Protein 2QA9 (pdb70)

Foldseek 3Di:
DAFAAWKDFPVGIATWAFWWDDVPWIKTKFWLVVLPPGFWIARDPVPDHTFFGWDAHDFFQFIMTMGTGPRPPDDRDQAQPNAHAFAADEFDFFAKKWWHHHPPGIWIWTFHDFFDWDDPDPPGIYTGKTKTFTFDDPRRGGGFIAHHNYTFFTWDDWDDHVVVTTMTITGGCVVVCVVVVIGGD/DDDD

Nearest PDB structures (foldseek):
  1sgr-assembly1_E  TM=9.971E-01  e=1.227E-33  Streptomyces griseus
  1sgd-assembly1_E  TM=9.970E-01  e=3.979E-33  Streptomyces griseus
  2sfa-assembly1_A  TM=9.609E-01  e=8.113E-26  Streptomyces fradiae
  5sga-assembly1_E  TM=9.444E-01  e=6.272E-23  Streptomyces griseus
  5mrt-assembly1_A  TM=8.601E-01  e=5.357E-15  Lysobacter sp. XL1

Sequence (189 aa):
ISGGDAIYSSTGRCSLGFNVRSGSTYYFLTAGHCTDGATTWWANSARTTVLGTTSGSSFPNNDYGIVRYTNTTIPKDGTVGGQDITSAANATVGMAVTRRGSTTGTHSGSVTALNATVNYGGGDVVYGMIRTNVCAEPGDSGGPLYSGTRAIGLTSGGSGNCSSGGTTFFQPVTEALSAYGVSVYDAIY

B-factor: mean 11.49, std 7.82, range [2.0, 48.24]

Secondary structure (DSSP, 8-state):
--TT-EEE-SS-EEE--EEEEETTEEEEEE-HHHHTT-SEEESSTTS-SEEEEEEEEE-SBS-EEEEEE--SSS----EETTEE--EE----TT-EEEEEETTTEEEEEEEEEEEEEEE-STT-EEEEEEEES----TT-TT-EEEETTEEEEEEEEEEEETTTEEEEEEEEHHHHHHHHT-EE-/-EE-

Structure (mmCIF, N/CA/C/O backbone):
data_2QA9
#
_entry.id   2QA9
#
_cell.length_a   43.461
_cell.length_b   107.470
_cell.length_c   36.792
_cell.angle_alpha   90.00
_cell.angle_beta   90.00
_cell.angle_gamma   90.00
#
_symmetry.space_group_name_H-M   'P 21 21 2'
#
loop_
_entity.id
_entity.type
_entity.pdbx_description
1 polymer Streptogrisin-B
2 polymer '4-mer peptide DAIY'
3 non-polymer 'CHLORIDE ION'
4 non-polymer 'SULFATE ION'
5 non-polymer 1,2-ETHANEDIOL
6 non-polymer GLYCEROL
7 water water
#
loop_
_atom_site.group_PDB
_atom_site.id
_atom_site.type_symbol
_atom_site.label_atom_id
_atom_site.label_alt_id
_atom_site.label_comp_id
_atom_site.label_asym_id
_atom_site.label_entity_id
_atom_site.label_seq_id
_atom_site.pdbx_PDB_ins_code
_atom_site.Cartn_x
_atom_site.Cartn_y
_atom_site.Cartn_z
_atom_site.occupancy
_atom_site.B_iso_or_equiv
_atom_site.auth_seq_id
_atom_site.auth_comp_id
_atom_site.auth_asym_id
_atom_site.auth_atom_id
_atom_site.pdbx_PDB_model_num
ATOM 1 N N . ILE A 1 1 ? 10.703 -7.812 -7.695 1.00 9.08 16 ILE E N 1
ATOM 2 C CA . ILE A 1 1 ? 9.989 -8.056 -8.969 1.00 7.47 16 ILE E CA 1
ATOM 3 C C . ILE A 1 1 ? 8.669 -8.807 -8.714 1.00 7.94 16 ILE E C 1
ATOM 4 O O . ILE A 1 1 ? 8.623 -9.628 -7.755 1.00 9.07 16 ILE E O 1
ATOM 9 N N . SER A 1 2 ? 7.609 -8.475 -9.423 1.00 7.30 17 SER E N 1
ATOM 10 C CA . SER A 1 2 ? 6.250 -8.896 -9.176 1.00 7.06 17 SER E CA 1
ATOM 11 C C . SER A 1 2 ? 5.601 -9.260 -10.485 1.00 6.22 17 SER E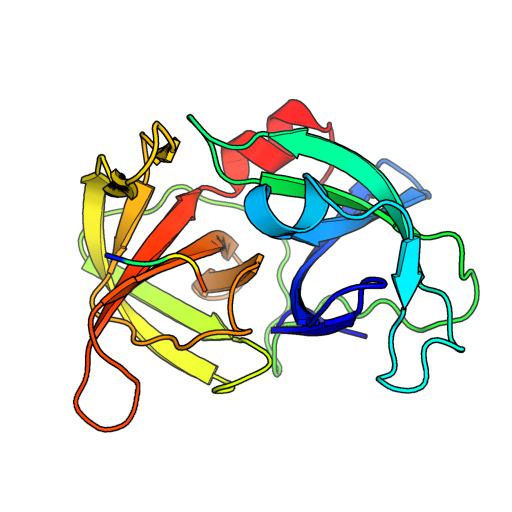 C 1
ATOM 12 O O . SER A 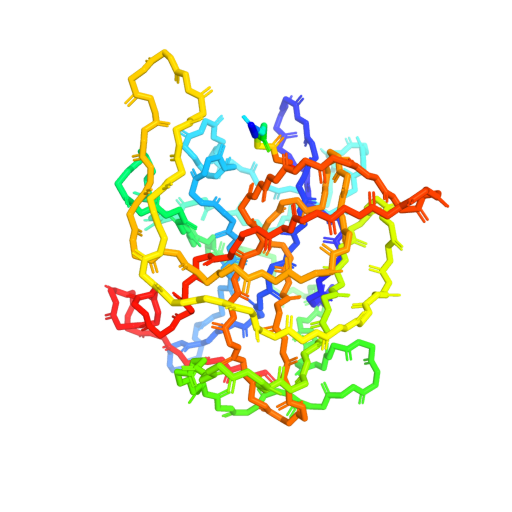1 2 ? 6.021 -8.898 -11.567 1.00 7.43 17 SER E O 1
ATOM 19 N N . GLY A 1 3 ? 4.471 -9.968 -10.355 1.00 7.45 18 GLY E N 1
ATOM 20 C CA . GLY A 1 3 ? 3.677 -10.312 -11.550 1.00 6.80 18 GLY E CA 1
ATOM 21 C C . GLY A 1 3 ? 3.364 -9.055 -12.322 1.00 6.68 18 GLY E C 1
ATOM 22 O O . GLY A 1 3 ? 2.929 -8.028 -11.802 1.00 7.39 18 GLY E O 1
ATOM 23 N N . GLY A 1 4 ? 3.524 -9.187 -13.627 1.00 5.97 19 GLY E N 1
ATOM 24 C CA . GLY A 1 4 ? 3.282 -8.086 -14.570 1.00 6.70 19 GLY E CA 1
ATOM 25 C C . GLY A 1 4 ? 4.503 -7.283 -14.951 1.00 6.02 19 GLY E C 1
ATOM 26 O O . GLY A 1 4 ? 4.489 -6.597 -15.942 1.00 7.61 19 GLY E O 1
ATOM 27 N N . ASP A 1 5 ? 5.588 -7.422 -14.213 1.00 5.88 29 ASP E N 1
ATOM 28 C CA . ASP A 1 5 ? 6.808 -6.649 -14.483 1.00 6.09 29 ASP E CA 1
ATOM 29 C C . ASP A 1 5 ? 7.536 -7.246 -15.674 1.00 7.48 29 ASP E C 1
ATOM 30 O O . ASP A 1 5 ? 7.446 -8.389 -16.017 1.00 6.38 29 ASP E O 1
ATOM 35 N N . ALA A 1 6 ? 8.361 -6.370 -16.262 1.00 5.91 30 ALA E N 1
ATOM 36 C CA . ALA A 1 6 ? 9.188 -6.737 -17.399 1.00 5.45 30 ALA E CA 1
ATOM 37 C C . ALA A 1 6 ? 10.159 -7.843 -17.041 1.00 6.40 30 ALA E C 1
ATOM 38 O O . ALA A 1 6 ? 10.792 -7.796 -15.996 1.00 6.40 30 ALA E O 1
ATOM 40 N N . ILE A 1 7 ? 10.375 -8.784 -17.962 1.00 5.39 31 ILE E N 1
ATOM 41 C CA . ILE A 1 7 ? 11.493 -9.721 -17.926 1.00 5.75 31 ILE E CA 1
ATOM 42 C C . ILE A 1 7 ? 12.105 -9.682 -19.263 1.00 6.72 31 ILE E C 1
ATOM 43 O O . ILE A 1 7 ? 11.452 -9.565 -20.329 1.00 6.98 31 ILE E O 1
ATOM 48 N N . TYR A 1 8 ? 13.468 -9.790 -19.246 1.00 6.22 32 TYR E N 1
ATOM 49 C CA . TYR A 1 8 ? 14.194 -9.647 -20.499 1.00 6.97 32 TYR E CA 1
ATOM 50 C C . TYR A 1 8 ? 15.003 -10.899 -20.771 1.00 8.00 32 TYR E C 1
ATOM 51 O O . TYR A 1 8 ? 15.744 -11.396 -19.917 1.00 7.92 32 TYR E O 1
ATOM 60 N N . SER A 1 9 ? 14.908 -11.374 -22.002 1.00 9.17 33 SER E N 1
ATOM 61 C CA . SER A 1 9 ? 15.763 -12.416 -22.519 1.00 11.26 33 SER E CA 1
ATOM 62 C C . SER A 1 9 ? 16.876 -11.732 -23.355 1.00 10.97 33 SER E C 1
ATOM 63 O O . SER A 1 9 ? 17.052 -10.511 -23.369 1.00 13.36 33 SER E O 1
ATOM 66 N N . SER A 1 10 ? 17.765 -12.565 -23.939 1.00 13.17 34 SER E 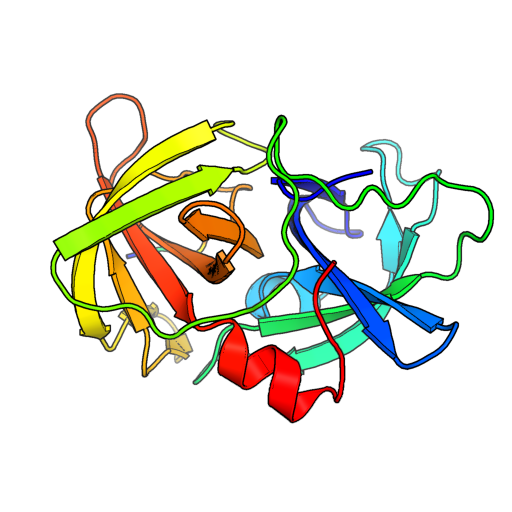N 1
ATOM 67 C CA . SER A 1 10 ? 18.756 -12.005 -24.872 1.00 15.19 34 SER E CA 1
ATOM 68 C C . SER A 1 10 ? 18.188 -11.364 -26.112 1.00 17.06 34 SER E C 1
ATOM 69 O O . SER A 1 10 ? 18.962 -10.728 -26.777 1.00 20.55 34 SER E O 1
ATOM 72 N N . THR A 1 11 ? 16.930 -11.672 -26.471 1.00 16.31 39 THR E N 1
ATOM 73 C CA . THR A 1 11 ? 16.359 -11.195 -27.686 1.00 16.65 39 THR E CA 1
ATOM 74 C C . THR A 1 11 ? 15.220 -10.189 -27.455 1.00 14.75 39 THR E C 1
ATOM 75 O O . THR A 1 11 ? 14.860 -9.485 -28.375 1.00 17.75 39 THR E O 1
ATOM 79 N N . GLY A 1 12 ? 14.618 -10.120 -26.277 1.00 13.06 40 GLY E N 1
ATOM 80 C CA . GLY A 1 12 ? 13.412 -9.296 -26.191 1.00 12.34 40 GLY E CA 1
ATOM 81 C C . GLY A 1 12 ? 12.839 -9.281 -24.836 1.00 9.23 40 GLY E C 1
ATOM 82 O O . GLY A 1 12 ? 13.529 -9.589 -23.824 1.00 13.51 40 GLY E O 1
ATOM 83 N N . ARG A 1 13 ? 11.607 -8.827 -24.722 1.00 7.45 41 ARG E N 1
ATOM 84 C CA . ARG A 1 13 ? 10.977 -8.574 -23.427 1.00 7.55 41 ARG E CA 1
ATOM 85 C C . ARG A 1 13 ? 9.605 -9.282 -23.381 1.00 8.12 41 ARG E C 1
ATOM 86 O O . ARG A 1 13 ? 8.826 -9.159 -24.316 1.00 8.58 41 ARG E O 1
ATOM 94 N N . CYS A 1 14 ? 9.302 -9.869 -22.215 1.00 6.69 42 CYS E N 1
ATOM 95 C CA . CYS A 1 14 ? 7.997 -10.418 -21.923 1.00 6.51 42 CYS E CA 1
ATOM 96 C C . CYS A 1 14 ? 7.640 -9.876 -20.522 1.00 5.19 42 CYS E C 1
ATOM 97 O O . CYS A 1 14 ? 8.266 -8.927 -20.023 1.00 6.54 42 CYS E O 1
ATOM 100 N N . SER A 1 15 ? 6.623 -10.499 -19.914 1.00 5.96 43 SER E N 1
ATOM 101 C CA . SER A 1 15 ? 6.203 -10.141 -18.627 1.00 5.24 43 SER E CA 1
ATOM 102 C C . SER A 1 15 ? 6.245 -11.349 -17.696 1.00 6.19 43 SER E C 1
ATOM 103 O O . SER A 1 15 ? 5.896 -12.446 -18.102 1.00 6.87 43 SER E O 1
ATOM 106 N N . LEU A 1 16 ? 6.548 -11.078 -16.419 1.00 5.14 44 LEU E N 1
ATOM 107 C CA . LEU A 1 16 ? 6.465 -12.106 -15.397 1.00 5.87 44 LEU E CA 1
ATOM 108 C C . LEU A 1 16 ? 5.021 -12.369 -15.145 1.00 5.36 44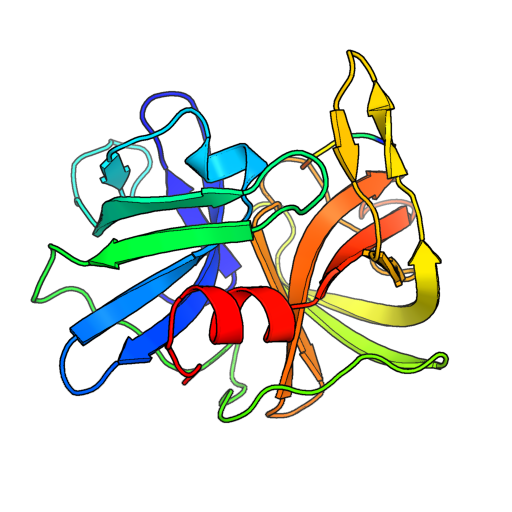 LEU E C 1
ATOM 109 O O . LEU A 1 16 ? 4.202 -11.486 -15.069 1.00 6.18 44 LEU E O 1
ATOM 114 N N . GLY A 1 17 ? 4.687 -13.671 -14.992 1.00 6.07 45 GLY E N 1
ATOM 115 C CA . GLY A 1 17 ? 3.249 -14.097 -14.708 1.00 5.02 45 GLY E CA 1
ATOM 116 C C . GLY A 1 17 ? 3.006 -14.057 -13.271 1.00 6.10 45 GLY E C 1
ATOM 117 O O . GLY A 1 17 ? 2.440 -13.088 -12.707 1.00 6.90 45 GLY E O 1
ATOM 118 N N . PHE A 1 18 ? 3.353 -15.143 -12.550 1.00 5.71 46 PHE E N 1
ATOM 119 C CA . PHE A 1 18 ? 3.260 -15.226 -11.176 1.00 5.58 46 PHE E CA 1
ATOM 120 C C . PHE A 1 18 ? 4.571 -15.731 -10.599 1.00 6.57 46 PHE E C 1
ATOM 121 O O . PHE A 1 18 ? 5.196 -16.580 -11.171 1.00 6.65 46 PHE E O 1
ATOM 129 N N . ASN A 1 19 ? 4.847 -15.296 -9.342 1.00 5.89 47 ASN E N 1
ATOM 130 C CA . ASN A 1 19 ? 5.858 -15.957 -8.600 1.00 6.92 47 ASN E CA 1
ATOM 131 C C . ASN A 1 19 ? 5.227 -17.213 -7.844 1.00 5.96 47 ASN E C 1
ATOM 132 O O . ASN A 1 19 ? 4.096 -17.149 -7.451 1.00 7.01 47 ASN E O 1
ATOM 137 N N . VAL A 1 20 ? 6.021 -18.250 -7.852 1.00 6.21 48 VAL E N 1
ATOM 138 C CA . VAL A 1 20 ? 5.576 -19.587 -7.450 1.00 6.50 48 VAL E CA 1
ATOM 139 C C . VAL A 1 20 ? 6.674 -20.245 -6.639 1.00 7.25 48 VAL E C 1
ATOM 140 O O . VAL A 1 20 ? 7.846 -19.885 -6.689 1.00 6.43 48 VAL E O 1
ATOM 144 N N . ARG A 1 21 A 6.291 -21.237 -5.832 1.00 7.21 48 ARG E N 1
ATOM 145 C CA . ARG A 1 21 A 7.192 -22.000 -5.033 1.00 6.14 48 ARG E CA 1
ATOM 146 C C . ARG A 1 21 A 6.912 -23.477 -5.029 1.00 6.77 48 ARG E C 1
ATOM 147 O O . ARG A 1 21 A 5.786 -23.877 -5.149 1.00 9.08 48 ARG E O 1
ATOM 155 N N . SER A 1 22 B 7.980 -24.243 -4.782 1.00 6.41 48 SER E N 1
ATOM 156 C CA . SER A 1 22 B 7.875 -25.693 -4.357 1.00 9.43 48 SER E CA 1
ATOM 157 C C . SER A 1 22 B 8.772 -25.725 -3.143 1.00 7.62 48 SER E C 1
ATOM 158 O O . SER A 1 22 B 9.971 -25.515 -3.228 1.00 8.72 48 SER E O 1
ATOM 161 N N . GLY A 1 23 C 8.245 -25.940 -1.942 1.00 10.97 48 GLY E N 1
ATOM 162 C CA . GLY A 1 23 C 9.008 -25.791 -0.742 1.00 12.69 48 GLY E CA 1
ATOM 163 C C . GLY A 1 23 C 9.654 -24.461 -0.519 1.00 10.83 48 GLY E C 1
ATOM 164 O O . GLY A 1 23 C 8.980 -23.396 -0.851 1.00 15.20 48 GLY E O 1
ATOM 165 N N . SER A 1 24 D 10.979 -24.448 -0.410 1.00 11.50 48 SER E N 1
ATOM 166 C CA . SER A 1 24 D 11.783 -23.256 -0.271 1.00 11.27 48 SER E CA 1
ATOM 167 C C . SER A 1 24 D 12.338 -22.746 -1.617 1.00 9.25 48 SER E C 1
ATOM 168 O O . SER A 1 24 D 13.148 -21.782 -1.622 1.00 10.40 48 SER E O 1
ATOM 171 N N . THR A 1 25 ? 11.942 -23.385 -2.720 1.00 6.96 49 THR E N 1
ATOM 172 C CA . THR A 1 25 ? 12.491 -23.017 -4.020 1.00 5.88 49 THR E CA 1
ATOM 173 C C . THR A 1 25 ? 11.499 -22.110 -4.723 1.00 4.91 49 THR E C 1
ATOM 174 O O . THR A 1 25 ? 10.345 -22.409 -4.843 1.00 6.11 49 THR E O 1
ATOM 178 N N . TYR A 1 26 ? 12.057 -21.012 -5.208 1.00 5.64 50 TYR E N 1
ATOM 179 C CA . TYR A 1 26 ? 11.316 -19.973 -5.923 1.00 5.33 50 TYR E CA 1
ATOM 180 C C . TYR A 1 26 ? 11.529 -20.022 -7.445 1.00 5.85 50 TYR E C 1
ATOM 181 O O . TYR A 1 26 ? 12.639 -20.205 -7.928 1.00 5.31 50 TYR E O 1
ATOM 190 N N . TYR A 1 27 ? 10.431 -19.749 -8.164 1.00 5.38 51 TYR E N 1
ATOM 191 C CA . TYR A 1 27 ? 10.404 -19.718 -9.628 1.00 5.30 51 TYR E CA 1
ATOM 192 C C . TYR A 1 27 ? 9.415 -18.606 -10.059 1.00 5.93 51 TYR E C 1
ATOM 193 O O . TYR A 1 27 ? 8.665 -18.137 -9.215 1.00 5.92 51 TYR E O 1
ATOM 202 N N . PHE A 1 28 ? 9.353 -18.370 -11.355 1.00 6.02 52 PHE E N 1
ATOM 203 C CA . PHE A 1 28 ? 8.203 -17.621 -11.868 1.00 6.33 52 PHE E CA 1
ATOM 204 C C . PHE A 1 28 ? 7.727 -18.328 -13.093 1.00 4.58 52 PHE E C 1
ATOM 205 O O . PHE A 1 28 ? 8.454 -18.979 -13.842 1.00 6.18 52 PHE E O 1
ATOM 213 N N . LEU A 1 29 ? 6.396 -18.161 -13.320 1.00 6.68 53 LEU E N 1
ATOM 214 C CA . LEU A 1 29 ? 5.760 -18.605 -14.588 1.00 6.67 53 LEU E CA 1
ATOM 215 C C . LEU A 1 29 ? 5.716 -17.477 -15.562 1.00 5.64 53 LEU E C 1
ATOM 216 O O . LEU A 1 29 ? 5.587 -16.274 -15.168 1.00 6.88 53 LEU E O 1
ATOM 221 N N . THR A 1 30 ? 5.790 -17.762 -16.856 1.00 5.68 54 THR E N 1
ATOM 222 C CA . THR A 1 30 ? 5.555 -16.846 -17.914 1.00 6.63 54 THR E CA 1
ATOM 223 C C . THR A 1 30 ? 4.987 -17.588 -19.117 1.00 5.30 54 THR E C 1
ATOM 224 O O . THR A 1 30 ? 4.597 -18.781 -18.973 1.00 7.20 54 THR E O 1
ATOM 228 N N . ALA A 1 31 ? 4.913 -16.986 -20.279 1.00 6.50 55 ALA E N 1
ATOM 229 C CA . ALA A 1 31 ? 4.420 -17.686 -21.479 1.00 6.71 55 ALA E CA 1
ATOM 230 C C . ALA A 1 31 ? 5.450 -18.639 -22.044 1.00 7.36 55 ALA E C 1
ATOM 231 O O . ALA A 1 31 ? 6.640 -18.350 -22.031 1.00 7.01 55 ALA E O 1
ATOM 233 N N . GLY A 1 32 ? 4.973 -19.788 -22.501 1.00 5.93 56 GLY E N 1
ATOM 234 C CA . GLY A 1 32 ? 5.804 -20.734 -23.178 1.00 6.49 56 GLY E CA 1
ATOM 235 C C . GLY A 1 32 ? 6.432 -20.197 -24.435 1.00 6.50 56 GLY E C 1
ATOM 236 O O . GLY A 1 32 ? 7.584 -20.592 -24.753 1.00 7.05 56 GLY E O 1
ATOM 237 N N . HIS A 1 33 ? 5.794 -19.254 -25.193 1.00 6.00 57 HIS E N 1
ATOM 238 C CA . HIS A 1 33 ? 6.403 -18.740 -26.370 1.00 6.08 57 HIS E CA 1
ATOM 239 C C . HIS A 1 33 ? 7.497 -17.778 -26.041 1.00 7.14 57 HIS E C 1
ATOM 240 O O . HIS A 1 33 ? 8.187 -17.342 -26.916 1.00 9.84 57 HIS E O 1
ATOM 247 N N . CYS A 1 34 ? 7.541 -17.395 -24.762 1.00 6.55 58 CYS E N 1
ATOM 248 C CA . CYS A 1 34 ? 8.711 -16.613 -24.268 1.00 6.97 58 CYS E CA 1
ATOM 249 C C . CYS A 1 34 ? 9.843 -17.480 -23.824 1.00 6.94 58 CYS E C 1
ATOM 250 O O . CYS A 1 34 ? 11.004 -17.232 -24.139 1.00 8.25 58 CYS E O 1
ATOM 253 N N . THR A 1 35 ? 9.561 -18.531 -22.991 1.00 7.39 59 THR E N 1
ATOM 254 C CA . THR A 1 35 ? 10.622 -19.433 -22.636 1.00 7.76 59 THR E CA 1
ATOM 255 C C . THR A 1 35 ? 11.141 -20.320 -23.758 1.00 8.29 59 THR E C 1
ATOM 256 O O . THR A 1 35 ? 12.265 -20.770 -23.619 1.00 9.75 59 THR E O 1
ATOM 260 N N . ASP A 1 36 ? 10.434 -20.538 -24.850 1.00 7.50 60 ASP E N 1
ATOM 261 C CA . ASP A 1 36 ? 10.915 -21.450 -25.855 1.00 11.28 60 ASP E CA 1
ATOM 262 C C . ASP A 1 36 ? 12.212 -21.020 -26.355 1.00 13.38 60 ASP E C 1
ATOM 263 O O . ASP A 1 36 ? 13.027 -21.891 -26.634 1.00 18.39 60 ASP E O 1
ATOM 272 N N . GLY A 1 37 ? 12.391 -19.772 -26.665 1.00 15.30 62 GLY E N 1
ATOM 273 C CA . GLY A 1 37 ? 13.725 -19.330 -27.211 1.00 16.19 62 GLY E CA 1
ATOM 274 C C . GLY A 1 37 ? 14.644 -18.579 -26.272 1.00 16.57 62 GLY E C 1
ATOM 275 O O . GLY A 1 37 ? 15.496 -17.771 -26.693 1.00 19.34 62 GLY E O 1
ATOM 276 N N . ALA A 1 38 ? 14.524 -18.814 -24.979 1.00 13.03 63 ALA E N 1
ATOM 277 C CA . ALA A 1 38 ? 15.312 -17.999 -24.044 1.00 14.41 63 ALA E CA 1
ATOM 278 C C . ALA A 1 38 ? 15.663 -18.854 -22.807 1.00 13.63 63 ALA E C 1
ATOM 279 O O . ALA A 1 38 ? 14.760 -19.292 -22.047 1.00 15.60 63 ALA E O 1
ATOM 281 N N . THR A 1 39 ? 16.969 -18.945 -22.551 1.00 9.79 64 THR E N 1
ATOM 282 C CA . THR A 1 39 ? 17.472 -19.653 -21.409 1.00 10.50 64 THR E CA 1
ATOM 283 C C . THR A 1 39 ? 17.612 -18.792 -20.196 1.00 10.29 64 THR E C 1
ATOM 284 O O . THR A 1 39 ? 17.150 -19.174 -19.128 1.00 14.13 64 THR E O 1
ATOM 288 N N . THR A 1 40 ? 18.270 -17.663 -20.301 1.00 10.77 65 THR E N 1
ATOM 289 C CA . THR A 1 40 ? 18.557 -16.709 -19.131 1.00 8.22 65 THR E CA 1
ATOM 290 C C . THR A 1 40 ? 17.570 -15.601 -19.207 1.00 5.89 65 THR E C 1
ATOM 291 O O . THR A 1 40 ? 17.303 -15.081 -20.313 1.00 8.38 65 THR E O 1
ATOM 295 N N . TRP A 1 41 ? 17.159 -15.112 -18.048 1.00 6.64 66 TRP E N 1
ATOM 296 C CA . TRP A 1 41 ? 16.306 -13.980 -17.925 1.00 7.79 66 TRP E CA 1
ATOM 297 C C . TRP A 1 41 ? 16.928 -12.985 -17.059 1.00 7.20 66 TRP E C 1
ATOM 298 O O . TRP A 1 41 ? 17.468 -13.347 -15.941 1.00 6.67 66 TRP E O 1
ATOM 309 N N . TRP A 1 42 ? 16.677 -11.713 -17.369 1.00 6.61 67 TRP E N 1
ATOM 310 C CA . TRP A 1 42 ? 17.185 -10.550 -16.634 1.00 6.79 67 TRP E CA 1
ATOM 311 C C . TRP A 1 42 ? 16.012 -9.624 -16.171 1.00 8.08 67 TRP E C 1
ATOM 312 O O . TRP A 1 42 ? 14.973 -9.612 -16.832 1.00 7.94 67 TRP E O 1
ATOM 323 N N . ALA A 1 43 ? 16.198 -8.824 -15.123 1.00 8.13 68 ALA E N 1
ATOM 324 C CA . ALA A 1 43 ? 15.229 -7.891 -14.672 1.00 9.58 68 ALA E CA 1
ATOM 325 C C . ALA A 1 43 ? 15.286 -6.516 -15.317 1.00 10.67 68 ALA E C 1
ATOM 326 O O . ALA A 1 43 ? 14.362 -5.780 -15.219 1.00 10.45 68 ALA E O 1
ATOM 328 N N . ASN A 1 44 ? 16.369 -6.275 -16.064 1.00 10.68 78 ASN E N 1
ATOM 329 C CA . ASN A 1 44 ? 16.615 -4.942 -16.614 1.00 10.32 78 ASN E CA 1
ATOM 330 C C . ASN A 1 44 ? 16.991 -4.990 -18.051 1.00 8.95 78 ASN E C 1
ATOM 331 O O . ASN A 1 44 ? 17.509 -5.948 -18.553 1.00 10.54 78 ASN E O 1
ATOM 336 N N . SER A 1 45 ? 16.652 -3.886 -18.758 1.00 11.37 79 SER E N 1
ATOM 337 C CA . SER A 1 45 ? 16.930 -3.828 -20.181 1.00 12.13 79 SER E CA 1
ATOM 338 C C . SER A 1 45 ? 18.418 -3.845 -20.525 1.00 11.39 79 SER E C 1
ATOM 339 O O . SER A 1 45 ? 18.791 -4.267 -21.630 1.00 14.10 79 SER E O 1
ATOM 342 N N . ALA A 1 46 ? 19.254 -3.446 -19.574 1.00 12.63 80 ALA E N 1
ATOM 343 C CA . ALA A 1 46 ? 20.724 -3.552 -19.729 1.00 14.13 80 ALA E CA 1
ATOM 344 C C . ALA A 1 46 ? 21.190 -5.029 -19.672 1.00 14.50 80 ALA E C 1
ATOM 345 O O . ALA A 1 46 ? 22.345 -5.295 -19.975 1.00 15.03 80 ALA E O 1
ATOM 347 N N . ARG A 1 47 ? 20.334 -5.993 -19.252 1.00 11.51 81 ARG E N 1
ATOM 348 C CA . ARG A 1 47 ? 20.768 -7.388 -19.188 1.00 11.01 81 ARG E CA 1
ATOM 349 C C . ARG A 1 47 ? 22.005 -7.501 -18.246 1.00 11.06 81 ARG E C 1
ATOM 350 O O . ARG A 1 47 ? 22.969 -8.195 -18.562 1.00 12.20 81 ARG E O 1
ATOM 358 N N . THR A 1 48 ? 21.873 -6.946 -17.052 1.00 12.19 82 THR E N 1
ATOM 359 C CA . THR A 1 48 ? 22.874 -7.165 -16.000 1.00 12.14 82 THR E CA 1
ATOM 360 C C . THR A 1 48 ? 22.340 -7.619 -14.589 1.00 13.33 82 THR E C 1
ATOM 361 O O . THR A 1 48 ? 23.144 -8.035 -13.714 1.00 15.81 82 THR E O 1
ATOM 365 N N . THR A 1 49 ? 21.040 -7.626 -14.364 1.00 11.34 83 THR E N 1
ATOM 366 C CA . THR A 1 49 ? 20.540 -8.097 -13.063 1.00 10.76 83 THR E CA 1
ATOM 367 C C . THR A 1 49 ? 19.876 -9.454 -13.471 1.00 11.25 83 THR E C 1
ATOM 368 O O . THR A 1 49 ? 18.764 -9.433 -14.082 1.00 10.29 83 THR E O 1
ATOM 372 N N . VAL A 1 50 ? 20.529 -10.600 -13.244 1.00 8.84 84 VAL E N 1
ATOM 373 C CA . VAL A 1 50 ? 20.026 -11.902 -13.659 1.00 8.01 84 VAL E CA 1
ATOM 374 C C . VAL A 1 50 ? 18.869 -12.212 -12.718 1.00 7.51 84 VAL E C 1
ATOM 375 O O . VAL A 1 50 ? 18.893 -11.996 -11.481 1.00 8.74 84 VAL E O 1
ATOM 379 N N . LEU A 1 51 ? 17.815 -12.799 -13.317 1.00 6.78 85 LEU E N 1
ATOM 380 C CA . LEU A 1 51 ? 16.753 -13.408 -12.577 1.00 7.24 85 LEU E CA 1
ATOM 381 C C . LEU A 1 51 ? 16.930 -14.933 -12.387 1.00 6.50 85 LEU E C 1
ATOM 382 O O . LEU A 1 51 ? 16.901 -15.368 -11.221 1.00 6.06 85 LEU E O 1
ATOM 387 N N . GLY A 1 52 ? 17.132 -15.608 -13.480 1.00 6.39 86 GLY E N 1
ATOM 388 C CA . GLY A 1 52 ? 17.258 -17.030 -13.395 1.00 6.11 86 GLY E CA 1
ATOM 389 C C . GLY A 1 52 ? 17.254 -17.631 -14.766 1.00 5.99 86 GLY E C 1
ATOM 390 O O . GLY A 1 52 ? 17.453 -16.937 -15.737 1.00 6.93 86 GLY E O 1
ATOM 391 N N . THR A 1 53 ? 17.048 -18.976 -14.795 1.00 6.98 87 THR E N 1
ATOM 392 C CA . THR A 1 53 ? 17.142 -19.821 -15.977 1.00 7.77 87 THR E CA 1
ATOM 393 C C . THR A 1 53 ? 15.900 -20.607 -16.220 1.00 8.03 87 THR E C 1
ATOM 394 O O . THR A 1 53 ? 15.367 -21.174 -15.243 1.00 9.40 87 THR E O 1
ATOM 401 N N . THR A 1 54 ? 15.466 -20.623 -17.481 1.00 7.92 88 THR E N 1
ATOM 402 C CA . THR A 1 54 ? 14.341 -21.436 -17.874 1.00 9.02 88 THR E CA 1
ATOM 403 C C . THR A 1 54 ? 14.553 -22.885 -17.493 1.00 11.15 88 THR E C 1
ATOM 404 O O . THR A 1 54 ? 15.601 -23.479 -17.767 1.00 11.87 88 THR E O 1
ATOM 408 N N . SER A 1 55 ? 13.519 -23.411 -16.839 1.00 11.69 89 SER E N 1
ATOM 409 C CA . SER A 1 55 ? 13.528 -24.799 -16.551 1.00 11.16 89 SER E CA 1
ATOM 410 C C A SER A 1 55 ? 12.466 -25.621 -17.187 0.50 10.61 89 SER E C 1
ATOM 411 C C B SER A 1 55 ? 12.298 -25.631 -16.925 0.50 11.62 89 SER E C 1
ATOM 412 O O A SER A 1 55 ? 12.591 -26.791 -17.156 0.50 7.02 89 SER E O 1
ATOM 413 O O B SER A 1 55 ? 12.126 -26.799 -16.317 0.50 11.42 89 SER E O 1
ATOM 416 N N . GLY A 1 56 ? 11.469 -25.019 -17.841 1.00 12.44 90 GLY E N 1
ATOM 417 C CA . GLY A 1 56 ? 10.394 -25.790 -18.476 1.00 10.64 90 GLY E CA 1
ATOM 418 C C . GLY A 1 56 ? 9.721 -24.854 -19.461 1.00 10.42 90 GLY E C 1
ATOM 419 O O . GLY A 1 56 ? 9.687 -23.632 -19.247 1.00 10.64 90 GLY E O 1
ATOM 420 N N . SER A 1 57 ? 9.312 -25.395 -20.598 1.00 9.64 91 SER E N 1
ATOM 421 C CA . SER A 1 57 ? 8.623 -24.586 -21.577 1.00 9.34 91 SER E CA 1
ATOM 422 C C . SER A 1 57 ? 7.632 -25.521 -22.356 1.00 7.89 91 SER E C 1
ATOM 423 O O . SER A 1 57 ? 7.978 -26.645 -22.726 1.00 8.77 91 SER E O 1
ATOM 426 N N . SER A 1 58 ? 6.441 -25.006 -22.570 1.00 7.64 93 SER E N 1
ATOM 427 C CA . SER A 1 58 ? 5.413 -25.717 -23.310 1.00 7.78 93 SER E CA 1
ATOM 428 C C . SER A 1 58 ? 4.698 -24.739 -24.206 1.00 5.96 93 SER E C 1
ATOM 429 O O . SER A 1 58 ? 3.842 -23.964 -23.825 1.00 6.91 93 SER E O 1
ATOM 432 N N . PHE A 1 59 ? 5.076 -24.772 -25.469 1.00 6.96 94 PHE E N 1
ATOM 433 C CA . PHE A 1 59 ? 4.506 -23.975 -26.535 1.00 6.78 94 PHE E CA 1
ATOM 434 C C . PHE A 1 59 ? 4.970 -24.489 -27.914 1.00 6.95 94 PHE E C 1
ATOM 435 O O . PHE A 1 59 ? 6.162 -24.812 -27.989 1.00 8.44 94 PHE E O 1
ATOM 443 N N . PRO A 1 60 A 4.117 -24.742 -28.896 1.00 5.70 99 PRO E N 1
ATOM 444 C CA . PRO A 1 60 A 2.658 -24.403 -28.899 1.00 6.26 99 PRO E CA 1
ATOM 445 C C . PRO A 1 60 A 1.883 -25.570 -28.276 1.00 5.41 99 PRO E C 1
ATOM 446 O O . PRO A 1 60 A 2.437 -26.206 -27.338 1.00 7.19 99 PRO E O 1
ATOM 450 N N . ASN A 1 61 ? 0.630 -25.714 -28.588 1.00 5.82 100 ASN E N 1
ATOM 451 C CA . ASN A 1 61 ? -0.383 -26.630 -27.930 1.00 5.58 100 ASN E CA 1
ATOM 452 C C . ASN A 1 61 ? -0.851 -26.032 -26.645 1.00 5.02 100 ASN E C 1
ATOM 453 O O . ASN A 1 61 ? -2.025 -25.759 -26.479 1.00 6.95 100 ASN E O 1
ATOM 458 N N . ASN A 1 62 ? 0.094 -25.763 -25.709 1.00 6.59 101 ASN E N 1
ATOM 459 C CA . ASN A 1 62 ? -0.095 -24.964 -24.534 1.00 5.77 101 ASN E CA 1
ATOM 460 C C . ASN A 1 62 ? 0.703 -23.621 -24.719 1.00 5.22 101 ASN E C 1
ATOM 461 O O . ASN A 1 62 ? 1.324 -23.419 -25.756 1.00 6.34 101 ASN E O 1
ATOM 466 N N . ASP A 1 63 ? 0.587 -22.782 -23.737 1.00 5.64 102 ASP E N 1
ATOM 467 C CA . ASP A 1 63 ? 1.491 -21.574 -23.750 1.00 5.41 102 ASP E CA 1
ATOM 468 C C . ASP A 1 63 ? 1.852 -21.273 -22.310 1.00 6.35 102 ASP E C 1
ATOM 469 O O . ASP A 1 63 ? 1.406 -20.249 -21.725 1.00 6.66 102 ASP E O 1
ATOM 474 N N . TYR A 1 64 ? 2.798 -22.049 -21.767 1.00 5.88 103 TYR E N 1
ATOM 475 C CA . TYR A 1 64 ? 3.287 -21.756 -20.420 1.00 6.15 103 TYR E CA 1
ATOM 476 C C . TYR A 1 64 ? 4.761 -22.184 -20.315 1.00 6.85 103 TYR E C 1
ATOM 477 O O . TYR A 1 64 ? 5.249 -22.996 -21.087 1.00 6.69 103 TYR E O 1
ATOM 486 N N . GLY A 1 65 ? 5.477 -21.570 -19.358 1.00 6.68 104 GLY E N 1
ATOM 487 C CA . GLY A 1 65 ? 6.844 -21.944 -19.051 1.00 6.24 104 GLY E CA 1
ATOM 488 C C . GLY A 1 65 ? 7.206 -21.492 -17.660 1.00 7.49 104 GLY E C 1
ATOM 489 O O . GLY A 1 65 ? 6.471 -20.737 -17.046 1.00 6.60 104 GLY E O 1
ATOM 490 N N . ILE A 1 66 ? 8.400 -21.909 -17.233 1.00 6.36 105 ILE E N 1
ATOM 491 C CA . ILE A 1 66 ? 8.824 -21.656 -15.910 1.00 6.48 105 ILE E CA 1
ATOM 492 C C . ILE A 1 66 ? 10.303 -21.394 -15.880 1.00 6.52 105 ILE E C 1
ATOM 493 O O . ILE A 1 66 ? 11.095 -21.926 -16.657 1.00 7.84 105 ILE E O 1
ATOM 498 N N . VAL A 1 67 ? 10.675 -20.402 -15.004 1.00 6.94 106 VAL E N 1
ATOM 499 C CA . VAL A 1 67 ? 12.031 -19.949 -14.835 1.00 6.22 106 VAL E CA 1
ATOM 500 C C . VAL A 1 67 ? 12.390 -20.083 -13.421 1.00 6.14 106 VAL E C 1
ATOM 501 O O . VAL A 1 67 ? 11.711 -19.560 -12.517 1.00 6.55 106 VAL E O 1
ATOM 505 N N . ARG A 1 68 ? 13.514 -20.808 -13.062 1.00 5.60 107 ARG E N 1
ATOM 506 C CA . ARG A 1 68 ? 13.906 -20.924 -11.640 1.00 5.79 107 ARG E CA 1
ATOM 507 C C . ARG A 1 68 ? 14.827 -19.774 -11.350 1.00 5.43 107 ARG E C 1
ATOM 508 O O . ARG A 1 68 ? 15.764 -19.431 -12.027 1.00 6.63 107 ARG E O 1
ATOM 516 N N . TYR A 1 69 ? 14.511 -19.085 -10.215 1.00 5.78 108 TYR E N 1
ATOM 517 C CA . TYR A 1 69 ? 15.335 -17.996 -9.751 1.00 5.60 108 TYR E CA 1
ATOM 518 C C . TYR A 1 69 ? 16.726 -18.440 -9.385 1.00 5.77 108 TYR E C 1
ATOM 519 O O . TYR A 1 69 ? 16.881 -19.402 -8.573 1.00 6.53 108 TYR E O 1
ATOM 528 N N . THR A 1 70 ? 17.773 -17.770 -9.806 1.00 5.80 109 THR E N 1
ATOM 529 C CA . THR A 1 70 ? 19.137 -17.972 -9.335 1.00 6.75 109 THR E CA 1
ATOM 530 C C . THR A 1 70 ? 19.593 -16.744 -8.561 1.00 7.12 109 THR E C 1
ATOM 531 O O . THR A 1 70 ? 20.640 -16.830 -7.908 1.00 9.25 109 THR E O 1
ATOM 535 N N . ASN A 1 71 ? 18.860 -15.645 -8.615 1.00 7.79 110 ASN E N 1
ATOM 536 C CA . ASN A 1 71 ? 19.182 -14.395 -7.879 1.00 9.01 110 ASN E CA 1
ATOM 537 C C . ASN A 1 71 ? 18.536 -14.489 -6.500 1.00 8.27 110 ASN E C 1
ATOM 538 O O . ASN A 1 71 ? 17.324 -14.479 -6.333 1.00 10.26 110 ASN E O 1
ATOM 543 N N . THR A 1 72 ? 19.344 -14.697 -5.464 1.00 11.40 111 THR E N 1
ATOM 544 C CA . THR A 1 72 ? 18.841 -15.046 -4.162 1.00 11.67 111 THR E CA 1
ATOM 545 C C . THR A 1 72 ? 18.357 -13.847 -3.405 1.00 14.34 111 THR E C 1
ATOM 546 O O . THR A 1 72 ? 17.532 -14.048 -2.453 1.00 15.96 111 THR E O 1
ATOM 550 N N . THR A 1 73 ? 18.849 -12.651 -3.755 1.00 12.68 112 THR E N 1
ATOM 551 C CA . THR A 1 73 ? 18.540 -11.449 -2.926 1.00 12.44 112 THR E CA 1
ATOM 552 C C . THR A 1 73 ? 17.423 -10.610 -3.569 1.00 11.37 112 THR E C 1
ATOM 553 O O . THR A 1 73 ? 16.840 -9.814 -2.829 1.00 12.02 112 THR E O 1
ATOM 557 N N . ILE A 1 74 ? 17.112 -10.686 -4.885 1.00 9.95 113 ILE E N 1
ATOM 558 C CA . ILE A 1 74 ? 16.100 -9.821 -5.440 1.00 9.96 113 ILE E CA 1
ATOM 559 C C . ILE A 1 74 ? 14.761 -10.117 -4.694 1.00 9.75 113 ILE E C 1
ATOM 560 O O . ILE A 1 74 ? 14.402 -11.255 -4.531 1.00 8.61 113 ILE E O 1
ATOM 565 N N . PRO A 1 75 ? 13.982 -9.088 -4.387 1.00 8.09 114 PRO E N 1
ATOM 566 C CA . PRO A 1 75 ? 12.635 -9.368 -3.874 1.00 9.99 114 PRO E CA 1
ATOM 567 C C . PRO A 1 75 ? 11.769 -10.063 -4.918 1.00 7.66 114 PRO E C 1
ATOM 568 O O . PRO A 1 75 ? 11.872 -9.832 -6.100 1.00 9.44 114 PRO E O 1
ATOM 572 N N . LYS A 1 76 ? 10.986 -11.020 -4.432 1.00 7.78 115 LYS E N 1
ATOM 573 C CA . LYS A 1 76 ? 10.091 -11.869 -5.229 1.00 7.60 115 LYS E CA 1
ATOM 574 C C . LYS A 1 76 ? 8.711 -11.700 -4.687 1.00 8.57 115 LYS E C 1
ATOM 575 O O . LYS A 1 76 ? 8.226 -12.504 -3.904 1.00 8.80 115 LYS E O 1
ATOM 581 N N . ASP A 1 77 ? 8.089 -10.580 -4.977 1.00 8.51 116 ASP E N 1
ATOM 582 C CA . ASP A 1 77 ? 6.821 -10.217 -4.359 1.00 7.31 116 ASP E CA 1
ATOM 583 C C . ASP A 1 77 ? 5.683 -11.162 -4.689 1.00 7.14 116 ASP E C 1
ATOM 584 O O . ASP A 1 77 ? 5.592 -11.555 -5.901 1.00 9.06 116 ASP E O 1
ATOM 589 N N . GLY A 1 78 ? 4.790 -11.306 -3.805 1.00 7.06 117 GLY E N 1
ATOM 590 C CA . GLY A 1 78 ? 3.660 -12.172 -3.891 1.00 8.35 117 GLY E CA 1
ATOM 591 C C . GLY A 1 78 ? 2.328 -11.504 -4.224 1.00 8.48 117 GLY E C 1
ATOM 592 O O . GLY A 1 78 ? 1.295 -12.153 -4.252 1.00 9.98 117 GLY E O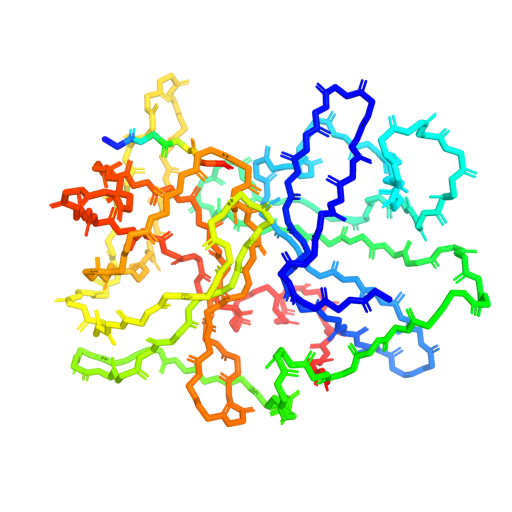 1
ATOM 593 N N . THR A 1 79 ? 2.385 -10.208 -4.572 1.00 8.39 118 THR E N 1
ATOM 594 C CA . THR A 1 79 ? 1.189 -9.447 -4.866 1.00 9.30 118 THR E CA 1
ATOM 595 C C . THR A 1 79 ? 1.209 -9.056 -6.328 1.00 10.10 118 THR E C 1
ATOM 596 O O . THR A 1 79 ? 2.282 -8.932 -6.931 1.00 11.55 118 THR E O 1
ATOM 600 N N . VAL A 1 80 ? 0.022 -8.774 -6.892 1.00 11.68 119 VAL E N 1
ATOM 601 C CA . VAL A 1 80 ? -0.079 -8.231 -8.259 1.00 14.05 119 VAL E CA 1
ATOM 602 C C . VAL A 1 80 ? -0.747 -6.874 -8.147 1.00 15.64 119 VAL E C 1
ATOM 603 O O . VAL A 1 80 ? -1.960 -6.809 -7.744 1.00 15.70 119 VAL E O 1
ATOM 607 N N . GLY A 1 81 ? 0.009 -5.757 -8.389 1.00 15.31 120 GLY E N 1
ATOM 608 C CA . GLY A 1 81 ? -0.521 -4.468 -8.089 1.00 18.23 120 GLY E CA 1
ATOM 609 C C . GLY A 1 81 ? -0.637 -4.697 -6.538 1.00 18.19 120 GLY E C 1
ATOM 610 O O . GLY A 1 81 ? 0.253 -5.317 -5.867 1.00 20.68 120 GLY E O 1
ATOM 611 N N . GLY A 1 82 ? -1.707 -4.178 -5.907 1.00 24.26 121 GLY E N 1
ATOM 612 C CA . GLY A 1 82 ? -1.822 -4.447 -4.458 1.00 22.10 121 GLY E CA 1
ATOM 613 C C . GLY A 1 82 ? -2.395 -5.729 -4.044 1.00 22.35 121 GLY E C 1
ATOM 614 O O . GLY A 1 82 ? -2.497 -5.995 -2.894 1.00 22.16 121 GLY E O 1
ATOM 615 N N . GLN A 1 83 ? -2.660 -6.618 -4.979 1.00 18.46 122 GLN E N 1
ATOM 616 C CA . GLN A 1 83 ? -3.532 -7.791 -4.691 1.00 17.75 122 GLN E CA 1
ATOM 617 C C . GLN A 1 83 ? -2.705 -9.100 -4.259 1.00 15.09 122 GLN E C 1
ATOM 618 O O . GLN A 1 83 ? -1.874 -9.531 -5.093 1.00 15.52 122 GLN E O 1
ATOM 624 N N . ASP A 1 84 ? -2.914 -9.693 -3.056 1.00 14.65 123 ASP E N 1
ATOM 625 C CA . ASP A 1 84 ? -2.216 -10.978 -2.729 1.00 15.45 123 ASP E CA 1
ATOM 626 C C A ASP A 1 84 ? -2.756 -12.008 -3.717 0.50 11.58 123 ASP E C 1
ATOM 627 C C B ASP A 1 84 ? -2.638 -12.478 -3.234 0.50 14.41 123 ASP E C 1
ATOM 628 O O A ASP A 1 84 ? -3.963 -11.900 -3.936 0.50 9.44 123 ASP E O 1
ATOM 629 O O B ASP A 1 84 ? -3.584 -13.134 -2.754 0.50 13.04 123 ASP E O 1
ATOM 638 N N . ILE A 1 85 ? -1.926 -13.025 -4.171 1.00 9.26 124 ILE E N 1
ATOM 639 C CA . ILE A 1 85 ? -2.410 -14.111 -4.975 1.00 8.20 124 ILE E CA 1
ATOM 640 C C . ILE A 1 85 ? -2.035 -15.419 -4.311 1.00 10.12 124 ILE E C 1
ATOM 641 O O . ILE A 1 85 ? -0.927 -15.923 -4.477 1.00 15.18 124 ILE E O 1
ATOM 646 N N . THR A 1 86 ? -3.023 -16.084 -3.792 1.00 9.02 125 THR E N 1
ATOM 647 C CA . THR A 1 86 ? -2.719 -17.220 -2.886 1.00 9.10 125 THR E CA 1
ATOM 648 C C . THR A 1 86 ? -3.232 -18.521 -3.381 1.00 8.84 125 THR E C 1
ATOM 649 O O . THR A 1 86 ? -2.878 -19.550 -2.773 1.00 9.16 125 THR E O 1
ATOM 653 N N . SER A 1 87 ? -4.032 -18.614 -4.426 1.00 9.10 126 SER E N 1
ATOM 654 C CA . SER A 1 87 ? -4.525 -19.835 -4.940 1.00 8.05 126 SER E CA 1
ATOM 655 C C . SER A 1 87 ? -4.746 -19.713 -6.439 1.00 7.58 126 SER E C 1
ATOM 656 O O . SER A 1 87 ? -4.664 -18.570 -6.933 1.00 8.20 126 SER E O 1
ATOM 659 N N . ALA A 1 88 ? -5.110 -20.771 -7.114 1.00 7.28 127 ALA E N 1
ATOM 660 C CA . ALA A 1 88 ? -5.478 -20.800 -8.531 1.00 7.63 127 ALA E CA 1
ATOM 661 C C . ALA A 1 88 ? -6.873 -21.289 -8.656 1.00 9.67 127 ALA E C 1
ATOM 662 O O . ALA A 1 88 ? -7.335 -22.075 -7.819 1.00 12.21 127 ALA E O 1
ATOM 664 N N . ALA A 1 89 ? -7.556 -20.877 -9.697 1.00 9.22 128 ALA E N 1
ATOM 665 C CA . ALA A 1 89 ? -8.878 -21.359 -10.034 1.00 10.41 128 ALA E CA 1
ATOM 666 C C . ALA A 1 89 ? -9.070 -21.511 -11.557 1.00 10.25 128 ALA E C 1
ATOM 667 O O . ALA A 1 89 ? -8.379 -20.837 -12.271 1.00 12.00 128 ALA E O 1
ATOM 669 N N . ASN A 1 90 ? -10.134 -22.246 -11.957 1.00 11.78 129 ASN E N 1
ATOM 670 C CA . ASN A 1 90 ? -10.486 -22.285 -13.436 1.00 12.96 129 ASN E CA 1
ATOM 671 C C . ASN A 1 90 ? -11.336 -21.025 -13.733 1.00 10.38 129 ASN E C 1
ATOM 672 O O . ASN A 1 90 ? -12.151 -20.670 -12.943 1.00 10.47 129 ASN E O 1
ATOM 677 N N . ALA A 1 91 ? -11.159 -20.554 -14.900 1.00 9.63 130 ALA E N 1
ATOM 678 C CA . ALA A 1 91 ? -12.026 -19.532 -15.466 1.00 8.26 130 ALA E CA 1
ATOM 679 C C . ALA A 1 91 ? -13.441 -20.076 -15.664 1.00 7.65 130 ALA E C 1
ATOM 680 O O . ALA A 1 91 ? -13.647 -21.240 -15.914 1.00 7.65 130 ALA E O 1
ATOM 682 N N . THR A 1 92 ? -14.414 -19.173 -15.569 1.00 6.13 131 THR E N 1
ATOM 683 C CA . THR A 1 92 ? -15.761 -19.397 -15.936 1.00 7.52 131 THR E CA 1
ATOM 684 C C . THR A 1 92 ? -16.285 -18.242 -16.785 1.00 7.15 131 THR E C 1
ATOM 685 O O . THR A 1 92 ? -15.775 -17.115 -16.641 1.00 8.40 131 THR E O 1
ATOM 689 N N . VAL A 1 93 ? -17.204 -18.513 -17.713 1.00 8.26 132 VAL E N 1
ATOM 690 C CA . VAL A 1 93 ? -17.720 -17.495 -18.563 1.00 9.79 132 VAL E CA 1
ATOM 691 C C . VAL A 1 93 ? -18.367 -16.434 -17.703 1.00 10.08 132 VAL E C 1
ATOM 692 O O . VAL A 1 93 ? -19.216 -16.716 -16.853 1.00 11.53 132 VAL E O 1
ATOM 696 N N . GLY A 1 94 ? -18.009 -15.191 -17.933 1.00 8.89 133 GLY E N 1
ATOM 697 C CA . GLY A 1 94 ? -18.486 -14.085 -17.157 1.00 9.20 133 GLY E CA 1
ATOM 698 C C . GLY A 1 94 ? -17.638 -13.675 -15.969 1.00 9.40 133 GLY E C 1
ATOM 699 O O . GLY A 1 94 ? -17.897 -12.621 -15.366 1.00 11.02 133 GLY E O 1
ATOM 700 N N . MET A 1 95 ? -16.660 -14.482 -15.611 1.00 8.73 134 MET E N 1
ATOM 701 C CA . MET A 1 95 ? -15.853 -14.079 -14.484 1.00 8.14 134 MET E CA 1
ATOM 702 C C . MET A 1 95 ? -15.090 -12.735 -14.744 1.00 8.26 134 MET E C 1
ATOM 703 O O . MET A 1 95 ? -14.591 -12.494 -15.841 1.00 7.77 134 MET E O 1
ATOM 708 N N . ALA A 1 96 ? -15.061 -11.924 -13.720 1.00 7.30 135 ALA E N 1
ATOM 709 C CA . ALA A 1 96 ? -14.359 -10.637 -13.806 1.00 6.61 135 ALA E CA 1
ATOM 710 C C . ALA A 1 96 ? -12.877 -10.867 -13.596 1.00 7.88 135 ALA E C 1
ATOM 711 O O . ALA A 1 96 ? -12.503 -11.558 -12.630 1.00 11.05 135 ALA E O 1
ATOM 713 N N . VAL A 1 97 ? -12.049 -10.376 -14.459 1.00 6.53 136 VAL E N 1
ATOM 714 C CA . VAL A 1 97 ? -10.646 -10.669 -14.469 1.00 5.91 136 VAL E CA 1
ATOM 715 C C . VAL A 1 97 ? -9.832 -9.427 -14.759 1.00 5.46 136 VAL E C 1
ATOM 716 O O . VAL A 1 97 ? -10.291 -8.521 -15.394 1.00 7.00 136 VAL E O 1
ATOM 720 N N . THR A 1 98 ? -8.578 -9.394 -14.186 1.00 6.83 137 THR E N 1
ATOM 721 C CA . THR A 1 98 ? -7.633 -8.349 -14.410 1.00 6.49 137 THR E CA 1
ATOM 722 C C . THR A 1 98 ? -6.314 -8.891 -14.885 1.00 5.77 137 THR E C 1
ATOM 723 O O . THR A 1 98 ? -5.899 -9.950 -14.415 1.00 6.80 137 THR E O 1
ATOM 727 N N . ARG A 1 99 ? -5.736 -8.250 -15.893 1.00 6.03 138 ARG E N 1
ATOM 728 C CA . ARG A 1 99 ? -4.418 -8.604 -16.406 1.00 4.73 138 ARG E CA 1
ATOM 729 C C . ARG A 1 99 ? -3.457 -7.507 -16.084 1.00 5.55 138 ARG E C 1
ATOM 730 O O . ARG A 1 99 ? -3.795 -6.312 -16.096 1.00 6.51 138 ARG E O 1
ATOM 738 N N . ARG A 1 100 ? -2.181 -7.883 -15.823 1.00 5.80 139 ARG E N 1
ATOM 739 C CA . ARG A 1 100 ? -1.087 -6.882 -15.740 1.00 5.95 139 ARG E CA 1
ATOM 740 C C . ARG A 1 100 ? -0.006 -7.336 -16.704 1.00 4.67 139 ARG E C 1
ATOM 741 O O . ARG A 1 100 ? 0.330 -8.513 -16.753 1.00 5.78 139 ARG E O 1
ATOM 753 N N . GLY A 1 101 ? 0.598 -6.368 -17.374 1.00 5.24 140 GLY E N 1
ATOM 754 C CA . GLY A 1 101 ? 1.770 -6.698 -18.185 1.00 5.75 140 GLY E CA 1
ATOM 755 C C . GLY A 1 101 ? 2.682 -5.456 -18.329 1.00 6.30 140 GLY E C 1
ATOM 756 O O . GLY A 1 101 ? 2.322 -4.352 -17.900 1.00 6.36 140 GLY E O 1
ATOM 757 N N . SER A 1 102 ? 3.857 -5.670 -18.915 1.00 5.04 141 SER E N 1
ATOM 758 C CA . SER A 1 102 ? 4.885 -4.695 -18.833 1.00 6.07 141 SER E CA 1
ATOM 759 C C . SER A 1 102 ? 4.791 -3.695 -19.960 1.00 5.08 141 SER E C 1
ATOM 760 O O . SER A 1 102 ? 5.488 -2.665 -19.964 1.00 6.12 141 SER E O 1
ATOM 763 N N . THR A 1 103 ? 3.990 -3.941 -21.003 1.00 5.06 142 THR E N 1
ATOM 764 C CA . THR A 1 103 ? 3.722 -2.939 -22.041 1.00 4.50 142 THR E CA 1
ATOM 765 C C . THR A 1 103 ? 2.574 -2.015 -21.648 1.00 4.40 142 THR E C 1
ATOM 766 O O . THR A 1 103 ? 2.730 -0.780 -21.768 1.00 4.82 142 THR E O 1
ATOM 770 N N . THR A 1 104 ? 1.453 -2.579 -21.200 1.00 4.57 143 THR E N 1
ATOM 771 C CA . THR A 1 104 ? 0.255 -1.826 -21.005 1.00 5.24 143 THR E CA 1
ATOM 772 C C . THR A 1 104 ? -0.214 -1.664 -19.531 1.00 5.20 143 THR E C 1
ATOM 773 O O . THR A 1 104 ? -1.228 -1.031 -19.268 1.00 4.73 143 THR E O 1
ATOM 777 N N . GLY A 1 105 ? 0.487 -2.245 -18.585 1.00 5.29 156 GLY E N 1
ATOM 778 C CA . GLY A 1 105 ? 0.050 -2.160 -17.232 1.00 4.80 156 GLY E CA 1
ATOM 779 C C . GLY A 1 105 ? -1.200 -3.007 -16.900 1.00 5.73 156 GLY E C 1
ATOM 780 O O . GLY A 1 105 ? -1.347 -4.119 -17.466 1.00 5.60 156 GLY E O 1
ATOM 781 N N . THR A 1 106 ? -2.121 -2.455 -16.133 1.00 5.43 157 THR E N 1
ATOM 782 C CA . THR A 1 106 ? -3.242 -3.177 -15.576 1.00 5.27 157 THR E CA 1
ATOM 783 C C . THR A 1 106 ? -4.562 -2.864 -16.298 1.00 5.62 157 THR E C 1
ATOM 784 O O . THR A 1 106 ? -4.925 -1.672 -16.400 1.00 6.19 157 THR E O 1
ATOM 788 N N . HIS A 1 107 ? -5.229 -3.883 -16.816 1.00 5.53 158 HIS E N 1
ATOM 789 C CA . HIS A 1 107 ? -6.484 -3.712 -17.544 1.00 5.68 158 HIS E CA 1
ATOM 790 C C . HIS A 1 107 ? -7.451 -4.843 -17.168 1.00 5.58 158 HIS E C 1
ATOM 791 O O . HIS A 1 107 ? -7.001 -5.968 -16.881 1.00 7.27 158 HIS E O 1
ATOM 798 N N . SER A 1 108 ? -8.736 -4.557 -17.119 1.00 5.85 159 SER E N 1
ATOM 799 C CA . SER A 1 108 ? -9.741 -5.469 -16.644 1.00 7.18 159 SER E CA 1
ATOM 800 C C . SER A 1 108 ? -10.850 -5.712 -17.643 1.00 7.53 159 SER E C 1
ATOM 801 O O . SER A 1 108 ? -11.000 -4.985 -18.599 1.00 10.15 159 SER E O 1
ATOM 806 N N . GLY A 1 109 ? -11.577 -6.800 -17.423 1.00 7.54 160 GLY E N 1
ATOM 807 C CA . GLY A 1 109 ? -12.679 -7.186 -18.279 1.00 7.04 160 GLY E CA 1
ATOM 808 C C . GLY A 1 109 ? -13.281 -8.454 -17.761 1.00 7.29 160 GLY E C 1
ATOM 809 O O . GLY A 1 109 ? -13.272 -8.729 -16.580 1.00 6.25 160 GLY E O 1
ATOM 810 N N . SER A 1 110 ? -13.871 -9.212 -18.691 1.00 6.88 161 SER E N 1
ATOM 811 C CA . SER A 1 110 ? -14.565 -10.478 -18.414 1.00 7.36 161 SER E CA 1
ATOM 812 C C . SER A 1 110 ? -14.011 -11.579 -19.233 1.00 5.46 161 SER E C 1
ATOM 813 O O . SER A 1 110 ? -13.644 -11.399 -20.399 1.00 7.18 161 SER E O 1
ATOM 816 N N . VAL A 1 111 ? -14.123 -12.813 -18.717 1.00 7.26 162 VAL E N 1
ATOM 817 C CA . VAL A 1 111 ? -13.980 -14.058 -19.467 1.00 8.13 162 VAL E CA 1
ATOM 818 C C . VAL A 1 111 ? -15.161 -14.215 -20.409 1.00 5.52 162 VAL E C 1
ATOM 819 O O . VAL A 1 111 ? -16.313 -14.144 -19.981 1.00 9.01 162 VAL E O 1
ATOM 823 N N . THR A 1 112 ? -14.940 -14.390 -21.690 1.00 6.91 163 THR E N 1
ATOM 824 C CA . THR A 1 112 ? -16.012 -14.483 -22.693 1.00 7.46 163 THR E CA 1
ATOM 825 C C . THR A 1 112 ? -16.123 -15.847 -23.294 1.00 9.04 163 THR E C 1
ATOM 826 O O . THR A 1 112 ? -17.217 -16.158 -23.833 1.00 9.91 163 THR E O 1
ATOM 830 N N . ALA A 1 113 ? -15.133 -16.738 -23.163 1.00 7.83 164 ALA E N 1
ATOM 831 C CA . ALA A 1 113 ? -15.263 -18.137 -23.781 1.00 6.53 164 ALA E CA 1
ATOM 832 C C . ALA A 1 113 ? -14.134 -18.980 -23.036 1.00 5.69 164 ALA E C 1
ATOM 833 O O . ALA A 1 113 ? -13.108 -18.401 -22.623 1.00 5.72 164 ALA E O 1
ATOM 835 N N . LEU A 1 114 ? -14.394 -20.272 -23.026 1.00 5.40 165 LEU E N 1
ATOM 836 C CA . LEU A 1 114 ? -13.374 -21.243 -22.490 1.00 5.14 165 LEU E CA 1
ATOM 837 C C . LEU A 1 114 ? -13.043 -22.173 -23.606 1.00 6.09 165 LEU E C 1
ATOM 838 O O . LEU A 1 114 ? -13.733 -22.358 -24.627 1.00 5.67 165 LEU E O 1
ATOM 843 N N . ASN A 1 115 ? -11.878 -22.828 -23.469 1.00 5.88 166 ASN E N 1
ATOM 844 C CA . ASN A 1 115 ? -11.406 -23.838 -24.388 1.00 6.11 166 ASN E CA 1
ATOM 845 C C . ASN A 1 115 ? -11.266 -23.411 -25.839 1.00 5.35 166 ASN E C 1
ATOM 846 O O . ASN A 1 115 ? -11.450 -24.179 -26.730 1.00 6.43 166 ASN E O 1
ATOM 851 N N . ALA A 1 116 ? -10.801 -22.120 -26.008 1.00 5.69 167 ALA E N 1
ATOM 852 C CA . ALA A 1 116 ? -10.609 -21.578 -27.345 1.00 7.23 167 ALA E CA 1
ATOM 853 C C . ALA A 1 116 ? -9.366 -22.112 -28.014 1.00 5.07 167 ALA E C 1
ATOM 854 O O . ALA A 1 116 ? -8.321 -22.275 -27.326 1.00 7.13 167 ALA E O 1
ATOM 856 N N . THR A 1 117 ? -9.404 -22.316 -29.313 1.00 6.47 168 THR E N 1
ATOM 857 C CA . THR A 1 117 ? -8.211 -22.648 -30.014 1.00 6.58 168 THR E CA 1
ATOM 858 C C . THR A 1 117 ? -7.756 -21.402 -30.769 1.00 5.86 168 THR E C 1
ATOM 859 O O . THR A 1 117 ? -8.597 -20.680 -31.350 1.00 8.39 168 THR E O 1
ATOM 863 N N . VAL A 1 118 ? -6.445 -21.112 -30.667 1.00 6.03 169 VAL E N 1
ATOM 864 C CA . VAL A 1 118 ? -5.925 -19.843 -31.180 1.00 7.28 169 VAL E CA 1
ATOM 865 C C . VAL A 1 118 ? -4.813 -20.237 -32.135 1.00 5.90 169 VAL E C 1
ATOM 866 O O . VAL A 1 118 ? -3.829 -20.908 -31.696 1.00 6.23 169 VAL E O 1
ATOM 870 N N . ASN A 1 119 ? -4.891 -19.868 -33.411 1.00 7.67 170 ASN E N 1
ATOM 871 C CA . ASN A 1 119 ? -3.886 -20.108 -34.383 1.00 7.36 170 ASN E CA 1
ATOM 872 C C . ASN A 1 119 ? -3.053 -18.915 -34.546 1.00 6.64 170 ASN E C 1
ATOM 873 O O . ASN A 1 119 ? -3.539 -17.857 -35.045 1.00 8.58 170 ASN E O 1
ATOM 878 N N . TYR A 1 120 ? -1.788 -19.019 -34.213 1.00 6.47 171 TYR E N 1
ATOM 879 C CA . TYR A 1 120 ? -0.835 -17.886 -34.354 1.00 7.51 171 TYR E CA 1
ATOM 880 C C . TYR A 1 120 ? -0.167 -17.960 -35.736 1.00 6.62 171 TYR E C 1
ATOM 881 O O . TYR A 1 120 ? 0.678 -17.092 -36.020 1.00 8.76 171 TYR E O 1
ATOM 890 N N . GLY A 1 121 ? -0.429 -18.964 -36.544 1.00 6.04 172 GLY E N 1
ATOM 891 C CA . GLY A 1 121 ? 0.229 -19.104 -37.795 1.00 7.53 172 GLY E CA 1
ATOM 892 C C . GLY A 1 121 ? 1.498 -19.966 -37.620 1.00 5.74 172 GLY E C 1
ATOM 893 O O . GLY A 1 121 ? 1.957 -20.163 -36.536 1.00 6.94 172 GLY E O 1
ATOM 894 N N . GLY A 1 122 ? 1.995 -20.435 -38.778 1.00 5.84 173 GLY E N 1
ATOM 895 C CA . GLY A 1 122 ? 3.300 -21.078 -38.866 1.00 6.03 173 GLY E CA 1
ATOM 896 C C . GLY A 1 122 ? 3.378 -22.400 -38.107 1.00 7.11 173 GLY E C 1
ATOM 897 O O . GLY A 1 122 ? 4.487 -22.830 -37.859 1.00 8.94 173 GLY E O 1
ATOM 898 N N . GLY A 1 123 ? 2.223 -23.032 -37.791 1.00 6.37 174 GLY E N 1
ATOM 899 C CA . GLY A 1 123 ? 2.203 -24.293 -37.027 1.00 6.01 174 GLY E CA 1
ATOM 900 C C . GLY A 1 123 ? 1.975 -24.008 -35.560 1.00 6.69 174 GLY E C 1
ATOM 901 O O . GLY A 1 123 ? 1.839 -24.966 -34.778 1.00 9.72 174 GLY E O 1
ATOM 902 N N . ASP A 1 124 ? 1.942 -22.789 -35.129 1.00 5.90 175 ASP E N 1
ATOM 903 C CA . ASP A 1 124 ? 1.834 -22.531 -33.686 1.00 5.99 175 ASP E CA 1
ATOM 904 C C . ASP A 1 124 ? 0.353 -22.340 -33.356 1.00 6.07 175 ASP E C 1
ATOM 905 O O . ASP A 1 124 ? -0.174 -21.231 -33.304 1.00 8.60 175 ASP E O 1
ATOM 910 N N . VAL A 1 125 ? -0.317 -23.428 -32.992 1.00 5.78 176 VAL E N 1
ATOM 911 C CA . VAL A 1 125 ? -1.670 -23.424 -32.555 1.00 5.82 176 VAL E CA 1
ATOM 912 C C . VAL A 1 125 ? -1.675 -23.778 -31.067 1.00 6.38 176 VAL E C 1
ATOM 913 O O . VAL A 1 125 ? -0.971 -24.704 -30.640 1.00 6.45 176 VAL E O 1
ATOM 917 N N . VAL A 1 126 ? -2.458 -23.042 -30.287 1.00 5.43 177 VAL E N 1
ATOM 918 C CA . VAL A 1 126 ? -2.646 -23.275 -28.881 1.00 5.45 177 VAL E CA 1
ATOM 919 C C . VAL A 1 126 ? -4.110 -23.634 -28.659 1.00 5.33 177 VAL E C 1
ATOM 920 O O . VAL A 1 126 ? -4.997 -23.035 -29.179 1.00 8.14 177 VAL E O 1
ATOM 927 N N . TYR A 1 127 ? -4.359 -24.569 -27.718 1.00 7.30 178 TYR E N 1
ATOM 928 C CA . TYR A 1 127 ? -5.673 -25.068 -27.370 1.00 5.53 178 TYR E CA 1
ATOM 929 C C . TYR A 1 127 ? -6.017 -24.763 -25.961 1.00 5.22 178 TYR E C 1
ATOM 930 O O . TYR A 1 127 ? -5.153 -24.418 -25.108 1.00 6.44 178 TYR E O 1
ATOM 939 N N . GLY A 1 128 ? -7.269 -24.897 -25.613 1.00 6.01 179 GLY E N 1
ATOM 940 C CA . GLY A 1 128 ? -7.646 -24.852 -24.254 1.00 3.90 179 GLY E CA 1
ATOM 941 C C . GLY A 1 128 ? -7.639 -23.448 -23.634 1.00 6.18 179 GLY E C 1
ATOM 942 O O . GLY A 1 128 ? -7.571 -23.316 -22.376 1.00 5.49 179 GLY E O 1
ATOM 943 N N . MET A 1 129 ? -7.666 -22.403 -24.469 1.00 5.66 180 MET E N 1
ATOM 944 C CA . MET A 1 129 ? -7.413 -21.039 -23.968 1.00 6.24 180 MET E CA 1
ATOM 945 C C . MET A 1 129 ? -8.633 -20.344 -23.412 1.00 6.03 180 MET E C 1
ATOM 946 O O . MET A 1 129 ? -9.759 -20.609 -23.828 1.00 6.89 180 MET E O 1
ATOM 954 N N . ILE A 1 130 ? -8.402 -19.432 -22.451 1.00 5.51 181 ILE E N 1
ATOM 955 C CA . ILE A 1 130 ? -9.440 -18.566 -21.953 1.00 5.91 181 ILE E CA 1
ATOM 956 C C . ILE A 1 130 ? -9.507 -17.359 -22.875 1.00 5.33 181 ILE E C 1
ATOM 957 O O . ILE A 1 130 ? -8.536 -16.614 -22.966 1.00 6.91 181 ILE E O 1
ATOM 962 N N . ARG A 1 131 ? -10.682 -17.063 -23.382 1.00 5.44 182 ARG E N 1
ATOM 963 C CA . ARG A 1 131 ? -10.882 -15.861 -24.142 1.00 5.52 182 ARG E CA 1
ATOM 964 C C . ARG A 1 131 ? -11.514 -14.774 -23.237 1.00 5.92 182 ARG E C 1
ATOM 965 O O . ARG A 1 131 ? -12.342 -15.070 -22.374 1.00 6.40 182 ARG E O 1
ATOM 973 N N . THR A 1 132 ? -11.073 -13.545 -23.436 1.00 6.11 183 THR E N 1
ATOM 974 C CA . THR A 1 132 ? -11.527 -12.401 -22.739 1.00 6.71 183 THR E CA 1
ATOM 975 C C . THR A 1 132 ? -11.630 -11.165 -23.615 1.00 5.99 183 THR E C 1
ATOM 976 O O . THR A 1 132 ? -11.106 -11.152 -24.702 1.00 7.00 183 THR E O 1
ATOM 980 N N . ASN A 1 133 ? -12.368 -10.178 -23.152 1.00 6.05 184 ASN E N 1
ATOM 981 C CA . ASN A 1 133 ? -12.426 -8.850 -23.757 1.00 5.26 184 ASN E CA 1
ATOM 982 C C . ASN A 1 133 ? -11.421 -7.888 -23.177 1.00 6.27 184 ASN E C 1
ATOM 983 O O . ASN A 1 133 ? -11.596 -6.672 -23.301 1.00 7.06 184 ASN E O 1
ATOM 988 N N . VAL A 1 134 ? -10.379 -8.395 -22.515 1.00 6.77 190 VAL E N 1
ATOM 989 C CA . VAL A 1 134 ? -9.281 -7.548 -21.968 1.00 6.71 190 VAL E CA 1
ATOM 990 C C . VAL A 1 134 ? -8.327 -7.302 -23.159 1.00 7.08 190 VAL E C 1
ATOM 991 O O . VAL A 1 134 ? -8.022 -8.226 -23.903 1.00 7.37 190 VAL E O 1
ATOM 995 N N . CYS A 1 135 ? -7.797 -6.102 -23.244 1.00 6.34 191 CYS E N 1
ATOM 996 C CA . CYS A 1 135 ? -6.785 -5.767 -24.207 1.00 5.60 191 CYS E CA 1
ATOM 997 C C . CYS A 1 135 ? -5.386 -6.172 -23.775 1.00 6.36 191 CYS E C 1
ATOM 998 O O . CYS A 1 135 ? -5.186 -6.304 -22.575 1.00 6.90 191 CYS E O 1
ATOM 1001 N N . ALA A 1 136 ? -4.464 -6.278 -24.694 1.00 6.16 192 ALA E N 1
ATOM 1002 C CA . ALA A 1 136 ? -3.050 -6.490 -24.426 1.00 6.15 192 ALA E CA 1
ATOM 1003 C C . ALA A 1 136 ? -2.302 -6.099 -25.683 1.00 5.46 192 ALA E C 1
ATOM 1004 O O . ALA A 1 136 ? -2.850 -6.004 -26.784 1.00 6.75 192 ALA E O 1
ATOM 1006 N N . GLU A 1 137 A -0.980 -5.908 -25.508 1.00 5.59 192 GLU E N 1
ATOM 1007 C CA . GLU A 1 137 A -0.106 -5.522 -26.622 1.00 5.50 192 GLU E CA 1
ATOM 1008 C C . GLU A 1 137 A 1.242 -6.229 -26.495 1.00 5.60 192 GLU E C 1
ATOM 1009 O O . GLU A 1 137 A 1.551 -6.795 -25.475 1.00 6.45 192 GLU E O 1
ATOM 1015 N N . PRO A 1 138 B 2.018 -6.236 -27.617 1.00 5.86 192 PRO E N 1
ATOM 1016 C CA . PRO A 1 138 B 3.300 -6.975 -27.575 1.00 6.0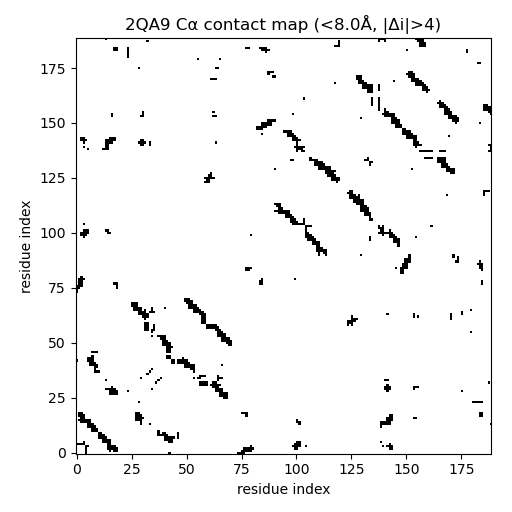8 192 PRO E CA 1
ATOM 1017 C C . PRO A 1 138 B 4.172 -6.573 -26.380 1.00 6.42 192 PRO E C 1
ATOM 1018 O O . PRO A 1 138 B 4.379 -5.342 -26.186 1.00 6.08 192 PRO E O 1
ATOM 1022 N N . GLY A 1 139 ? 4.716 -7.534 -25.661 1.00 6.07 193 GLY E N 1
ATOM 1023 C CA . GLY A 1 139 ? 5.458 -7.411 -24.438 1.00 6.03 193 GLY E CA 1
ATOM 1024 C C . GLY A 1 139 ? 4.678 -7.774 -23.190 1.00 5.43 193 GLY E C 1
ATOM 1025 O O . GLY A 1 139 ? 5.268 -8.105 -22.160 1.00 6.21 193 GLY E O 1
ATOM 1026 N N . ASP A 1 140 ? 3.353 -7.777 -23.314 1.00 5.40 194 ASP E N 1
ATOM 1027 C CA . ASP A 1 140 ? 2.499 -8.173 -22.260 1.00 5.97 194 ASP E CA 1
ATOM 1028 C C . ASP A 1 140 ? 2.458 -9.714 -22.051 1.00 5.76 194 ASP E C 1
ATOM 1029 O O . ASP A 1 140 ? 1.962 -10.143 -21.000 1.00 6.06 194 ASP E O 1
ATOM 1034 N N . SER A 1 141 ? 2.898 -10.468 -23.022 1.00 5.81 195 SER E N 1
ATOM 1035 C CA . SER A 1 141 ? 2.841 -11.914 -22.909 1.00 6.40 195 SER E CA 1
ATOM 1036 C C . SER A 1 141 ? 3.495 -12.380 -21.643 1.00 6.01 195 SER E C 1
ATOM 1037 O O . SER A 1 141 ? 4.549 -11.906 -21.254 1.00 6.90 195 SER E O 1
ATOM 1040 N N . GLY A 1 142 ? 2.856 -13.389 -21.044 1.00 6.74 196 GLY E N 1
ATOM 1041 C CA . GLY A 1 142 ? 3.288 -14.012 -19.860 1.00 6.42 196 GLY E CA 1
ATOM 1042 C C . GLY A 1 142 ? 2.751 -13.473 -18.595 1.00 6.89 196 GLY E C 1
ATOM 1043 O O . GLY A 1 142 ? 2.836 -14.080 -17.545 1.00 7.99 196 GLY E O 1
ATOM 1044 N N . GLY A 1 143 ? 2.179 -12.256 -18.669 1.00 5.58 197 GLY E N 1
ATOM 1045 C CA . GLY A 1 143 ? 1.723 -11.617 -17.445 1.00 6.36 197 GLY E CA 1
ATOM 1046 C C . GLY A 1 143 ? 0.470 -12.249 -16.870 1.00 6.01 197 GLY E C 1
ATOM 1047 O O . GLY A 1 143 ? -0.211 -13.049 -17.496 1.00 7.66 197 GLY E O 1
ATOM 1048 N N . PRO A 1 144 ? 0.202 -11.937 -15.634 1.00 5.37 198 PRO E N 1
ATOM 1049 C CA . PRO A 1 144 ? -0.877 -12.615 -14.929 1.00 5.28 198 PRO E CA 1
ATOM 1050 C C . PRO A 1 144 ? -2.267 -12.100 -15.338 1.00 6.08 198 PRO E C 1
ATOM 1051 O O . PRO A 1 144 ? -2.477 -10.922 -15.531 1.00 5.85 198 PRO E O 1
ATOM 1055 N N . LEU A 1 145 ? -3.214 -13.074 -15.291 1.00 5.78 199 LEU E N 1
ATOM 1056 C CA . LEU A 1 145 ? -4.660 -12.850 -15.279 1.00 5.96 199 LEU E CA 1
ATOM 1057 C C . LEU A 1 145 ? -5.143 -13.341 -13.966 1.00 6.55 199 LEU E C 1
ATOM 1058 O O . LEU A 1 145 ? -4.902 -14.531 -13.629 1.00 6.71 199 LEU E O 1
ATOM 1063 N N . TYR A 1 146 ? -5.810 -12.521 -13.201 1.00 5.98 200 TYR E N 1
ATOM 1064 C CA . TYR A 1 146 ? -6.223 -12.845 -11.843 1.00 6.43 200 TYR E CA 1
ATOM 1065 C C . TYR A 1 146 ? -7.627 -12.411 -11.597 1.00 7.45 200 TYR E C 1
ATOM 1066 O O . TYR A 1 146 ? -8.133 -11.520 -12.271 1.00 7.31 200 TYR E O 1
ATOM 1075 N N . SER A 1 147 ? -8.193 -12.893 -10.450 1.00 7.93 201 SER E N 1
ATOM 1076 C CA . SER A 1 147 ? -9.518 -12.455 -10.023 1.00 9.48 201 SER E CA 1
ATOM 1077 C C . SER A 1 147 ? -9.519 -12.534 -8.548 1.00 8.81 201 SER E C 1
ATOM 1078 O O . SER A 1 147 ? -9.504 -13.604 -7.978 1.00 8.56 201 SER E O 1
ATOM 1081 N N . GLY A 1 148 ? -9.486 -11.371 -7.923 1.00 9.68 202 GLY E N 1
ATOM 1082 C CA . GLY A 1 148 ? -9.294 -11.294 -6.444 1.00 10.74 202 GLY E CA 1
ATOM 1083 C C . GLY A 1 148 ? -7.967 -11.923 -6.018 1.00 12.12 202 GLY E C 1
ATOM 1084 O O . GLY A 1 148 ? -6.925 -11.625 -6.637 1.00 13.27 202 GLY E O 1
ATOM 1085 N N . THR A 1 149 ? -7.987 -12.889 -5.074 1.00 9.71 207 THR E N 1
ATOM 1086 C CA . THR A 1 149 ? -6.751 -13.546 -4.659 1.00 9.70 207 THR E CA 1
ATOM 1087 C C . THR A 1 149 ? -6.423 -14.800 -5.531 1.00 8.00 207 THR E C 1
ATOM 1088 O O . THR A 1 149 ? -5.535 -15.582 -5.193 1.00 8.80 207 THR E O 1
ATOM 1092 N N . ARG A 1 150 ? -7.133 -15.039 -6.643 1.00 8.59 208 ARG E N 1
ATOM 1093 C CA . ARG A 1 150 ? -6.989 -16.270 -7.465 1.00 8.24 208 ARG E CA 1
ATOM 1094 C C . ARG A 1 150 ? -6.254 -15.978 -8.760 1.00 7.28 208 ARG E C 1
ATOM 1095 O O . ARG A 1 150 ? -6.616 -15.092 -9.527 1.00 8.43 208 ARG E O 1
ATOM 1103 N N . ALA A 1 151 ? -5.180 -16.711 -8.952 1.00 7.15 209 ALA E N 1
ATOM 1104 C CA . ALA A 1 151 ? -4.549 -16.810 -10.260 1.00 6.40 209 ALA E CA 1
ATOM 1105 C C . ALA A 1 151 ? -5.420 -17.560 -11.246 1.00 6.91 209 ALA E C 1
ATOM 1106 O O . ALA A 1 151 ? -5.883 -18.685 -10.946 1.00 7.50 209 ALA E O 1
ATOM 1108 N N . ILE A 1 152 ? -5.614 -16.993 -12.458 1.00 6.12 210 ILE E N 1
ATOM 1109 C CA . ILE A 1 152 ? -6.426 -17.631 -13.443 1.00 7.40 210 ILE E CA 1
ATOM 1110 C C . ILE A 1 152 ? -5.617 -17.983 -14.722 1.00 6.19 210 ILE E C 1
ATOM 1111 O O . ILE A 1 152 ? -5.842 -19.056 -15.269 1.00 7.07 210 ILE E O 1
ATOM 1116 N N . GLY A 1 153 ? -4.732 -17.130 -15.214 1.00 5.78 211 GLY E N 1
ATOM 1117 C CA . GLY A 1 153 ? -4.177 -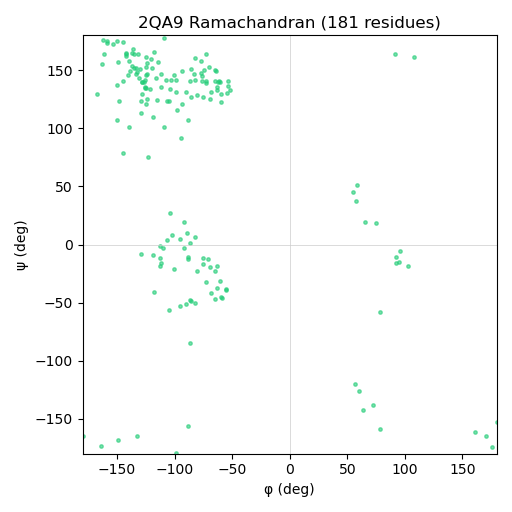17.359 -16.529 1.00 5.83 211 GLY E CA 1
ATOM 1118 C C . GLY A 1 153 ? -2.842 -16.625 -16.714 1.00 4.94 211 GLY E C 1
ATOM 1119 O O . GLY A 1 153 ? -2.461 -15.809 -15.886 1.00 5.86 211 GLY E O 1
ATOM 1120 N N . LEU A 1 154 ? -2.266 -16.897 -17.866 1.00 5.57 212 LEU E N 1
ATOM 1121 C CA . LEU A 1 154 ? -1.045 -16.285 -18.318 1.00 6.20 212 LEU E CA 1
ATOM 1122 C C . LEU A 1 154 ? -1.281 -15.747 -19.705 1.00 6.16 212 LEU E C 1
ATOM 1123 O O . LEU A 1 154 ? -1.806 -16.416 -20.572 1.00 6.12 212 LEU E O 1
ATOM 1128 N N . THR A 1 155 ? -0.923 -14.448 -19.923 1.00 5.75 213 THR E N 1
ATOM 1129 C CA . THR A 1 155 ? -1.208 -13.794 -21.181 1.00 6.20 213 THR E CA 1
ATOM 1130 C C . THR A 1 155 ? -0.542 -14.497 -22.357 1.00 5.93 213 THR E C 1
ATOM 1131 O O . THR A 1 155 ? 0.685 -14.627 -22.370 1.00 6.37 213 THR E O 1
ATOM 1135 N N . SER A 1 156 ? -1.317 -14.912 -23.336 1.00 6.19 214 SER E N 1
ATOM 1136 C CA . SER A 1 156 ? -0.745 -15.565 -24.545 1.00 6.82 214 SER E CA 1
ATOM 1137 C C . SER A 1 156 ? -0.733 -14.654 -25.757 1.00 7.51 214 SER E C 1
ATOM 1138 O O . SER A 1 156 ? 0.344 -14.399 -26.328 1.00 10.95 214 SER E O 1
ATOM 1141 N N . GLY A 1 157 ? -1.868 -14.095 -26.181 1.00 7.09 215 GLY E N 1
ATOM 1142 C CA . GLY A 1 157 ? -1.936 -13.360 -27.465 1.00 6.92 215 GLY E CA 1
ATOM 1143 C C . GLY A 1 157 ? -3.358 -12.947 -27.700 1.00 6.68 215 GLY E C 1
ATOM 1144 O O . GLY A 1 157 ? -4.223 -13.165 -26.914 1.00 7.51 215 GLY E O 1
ATOM 1145 N N . GLY A 1 158 ? -3.560 -12.395 -28.880 1.00 7.54 216 GLY E N 1
ATOM 1146 C CA . GLY A 1 158 ? -4.865 -11.818 -29.142 1.00 9.87 216 GLY E CA 1
ATOM 1147 C C . GLY A 1 158 ? -4.816 -10.856 -30.278 1.00 8.35 216 GLY E C 1
ATOM 1148 O O . GLY A 1 158 ? -3.927 -10.853 -31.158 1.00 10.50 216 GLY E O 1
ATOM 1149 N N . SER A 1 159 ? -5.827 -10.016 -30.341 1.00 8.29 217 SER E N 1
ATOM 1150 C CA . SER A 1 159 ? -6.018 -9.036 -31.357 1.00 8.34 217 SER E CA 1
ATOM 1151 C C . SER A 1 159 ? -6.420 -7.695 -30.764 1.00 8.33 217 SER E C 1
ATOM 1152 O O . SER A 1 159 ? -6.797 -7.643 -29.544 1.00 7.68 217 SER E O 1
ATOM 1155 N N . GLY A 1 160 ? -6.321 -6.637 -31.540 1.00 8.12 218 GLY E N 1
ATOM 1156 C CA . GLY A 1 160 ? -6.642 -5.302 -31.048 1.00 8.79 218 GLY E CA 1
ATOM 1157 C C . GLY A 1 160 ? -5.546 -4.719 -30.213 1.00 6.88 218 GLY E C 1
ATOM 1158 O O . GLY A 1 160 ? -4.407 -5.108 -30.284 1.00 8.02 218 GLY E O 1
ATOM 1159 N N . ASN A 1 161 ? -5.912 -3.728 -29.375 1.00 6.37 219 ASN E N 1
ATOM 1160 C CA . ASN A 1 161 ? -4.890 -3.046 -28.608 1.00 6.26 219 ASN E CA 1
ATOM 1161 C C . ASN A 1 161 ? -5.599 -2.298 -27.438 1.00 4.78 219 ASN E C 1
ATOM 1162 O O . ASN A 1 161 ? -6.805 -2.352 -27.320 1.00 5.59 219 ASN E O 1
ATOM 1167 N N . CYS A 1 162 ? -4.812 -1.674 -26.560 1.00 5.24 220 CYS E N 1
ATOM 1168 C CA . CYS A 1 162 ? -5.393 -0.999 -25.463 1.00 5.03 220 CYS E CA 1
ATOM 1169 C C . CYS A 1 162 ? -5.831 0.447 -25.693 1.00 4.97 220 CYS E C 1
ATOM 1170 O O . CYS A 1 162 ? -6.399 1.055 -24.751 1.00 5.90 220 CYS E O 1
ATOM 1173 N N . SER A 1 163 ? -5.667 0.974 -26.881 1.00 5.56 221 SER E N 1
ATOM 1174 C CA . SER A 1 163 ? -6.237 2.253 -27.240 1.00 5.89 221 SER E CA 1
ATOM 1175 C C . SER A 1 163 ? -7.665 2.078 -27.647 1.00 7.44 221 SER E C 1
ATOM 1176 O O . SER A 1 163 ? -8.526 2.809 -27.155 1.00 10.71 221 SER E O 1
ATOM 1179 N N . SER A 1 164 ? -7.958 1.137 -28.566 1.00 6.38 222 SER E N 1
ATOM 1180 C CA . SER A 1 164 ? -9.311 0.947 -29.133 1.00 8.78 222 SER E CA 1
ATOM 1181 C C . SER A 1 164 ? -10.028 -0.305 -28.708 1.00 7.53 222 SER E C 1
ATOM 1182 O O . SER A 1 164 ? -11.160 -0.457 -29.010 1.00 10.28 222 SER E O 1
ATOM 1185 N N . GLY A 1 165 ? -9.352 -1.140 -27.919 1.00 7.72 223 GLY E N 1
ATOM 1186 C CA . GLY A 1 165 ? -9.949 -2.380 -27.418 1.00 8.27 223 GLY E CA 1
ATOM 1187 C C . GLY A 1 165 ? -9.389 -3.593 -28.059 1.00 7.41 223 GLY E C 1
ATOM 1188 O O . GLY A 1 165 ? -8.942 -3.563 -29.246 1.00 7.45 223 GLY E O 1
ATOM 1189 N N . GLY A 1 166 ? -9.568 -4.739 -27.432 1.00 8.24 224 GLY E N 1
ATOM 1190 C CA . GLY A 1 166 ? -9.081 -5.970 -28.026 1.00 7.95 224 GLY E CA 1
ATOM 1191 C C . GLY A 1 166 ? -9.700 -7.198 -27.395 1.00 8.12 224 GLY E C 1
ATOM 1192 O O . GLY A 1 166 ? -10.515 -7.104 -26.442 1.00 8.58 224 GLY E O 1
ATOM 1193 N N . THR A 1 167 ? -9.165 -8.338 -27.827 1.00 6.51 225 THR E N 1
ATOM 1194 C CA . THR A 1 167 ? -9.524 -9.658 -27.391 1.00 5.79 225 THR E CA 1
ATOM 1195 C C . THR A 1 167 ? -8.226 -10.333 -27.020 1.00 6.62 225 THR E C 1
ATOM 1196 O O . THR A 1 167 ? -7.358 -10.411 -27.852 1.00 8.74 225 THR E O 1
ATOM 1200 N N . THR A 1 168 ? -8.107 -10.819 -25.791 1.00 5.74 226 THR E N 1
ATOM 1201 C CA . THR A 1 168 ? -6.891 -11.484 -25.408 1.00 5.79 226 THR E CA 1
ATOM 1202 C C . THR A 1 168 ? -7.194 -12.876 -24.829 1.00 7.03 226 THR E C 1
ATOM 1203 O O . THR A 1 168 ? -8.189 -13.046 -24.123 1.00 6.39 226 THR E O 1
ATOM 1207 N N . PHE A 1 169 ? -6.332 -13.819 -25.213 1.00 5.19 227 PHE E N 1
ATOM 1208 C CA . PHE A 1 169 ? -6.395 -15.210 -24.831 1.00 5.67 227 PHE E CA 1
ATOM 1209 C C . PHE A 1 169 ? -5.279 -15.497 -23.830 1.00 4.97 227 PHE E C 1
ATOM 1210 O O . PHE A 1 169 ? -4.174 -15.010 -23.893 1.00 5.87 227 PHE E O 1
ATOM 1218 N N . PHE A 1 170 ? -5.675 -16.351 -22.853 1.00 5.99 228 PHE E N 1
ATOM 1219 C CA . PHE A 1 170 ? -4.806 -16.726 -21.757 1.00 6.31 228 PHE E CA 1
ATOM 1220 C C . PHE A 1 170 ? -4.705 -18.222 -21.584 1.00 6.94 228 PHE E C 1
ATOM 1221 O O . PHE A 1 170 ? -5.693 -18.959 -21.672 1.00 6.82 228 PHE E O 1
ATOM 1229 N N . GLN A 1 171 ? -3.495 -18.683 -21.288 1.00 6.07 229 GLN E N 1
ATOM 1230 C CA . GLN A 1 171 ? -3.272 -20.081 -20.886 1.00 5.57 229 GLN E CA 1
ATOM 1231 C C . GLN A 1 171 ? -3.762 -20.208 -19.461 1.00 5.41 229 GLN E C 1
ATOM 1232 O O . GLN A 1 171 ? -3.311 -19.527 -18.588 1.00 6.61 229 GLN E O 1
ATOM 1238 N N . PRO A 1 172 ? -4.655 -21.183 -19.207 1.00 6.51 230 PRO E N 1
ATOM 1239 C CA . PRO A 1 172 ? -5.033 -21.370 -17.814 1.00 5.67 230 PRO E CA 1
ATOM 1240 C C . PRO A 1 172 ? -3.855 -21.790 -16.960 1.00 7.13 230 PRO E C 1
ATOM 1241 O O . PRO A 1 172 ? -3.043 -22.617 -17.279 1.00 6.86 230 PRO E O 1
ATOM 1245 N N . VAL A 1 173 ? -3.769 -21.135 -15.786 1.00 6.35 231 VAL E N 1
ATOM 1246 C CA . VAL A 1 173 ? -2.564 -21.285 -14.957 1.00 7.26 231 VAL E CA 1
ATOM 1247 C C . VAL A 1 173 ? -2.511 -22.639 -14.308 1.00 6.86 231 VAL E C 1
ATOM 1248 O O . VAL A 1 173 ? -1.428 -23.124 -13.932 1.00 8.05 231 VAL E O 1
ATOM 1252 N N . THR A 1 174 ? -3.706 -23.202 -13.984 1.00 8.62 232 THR E N 1
ATOM 1253 C CA . THR A 1 174 ? -3.734 -24.425 -13.232 1.00 8.96 232 THR E CA 1
ATOM 1254 C C . THR A 1 174 ? -2.929 -25.483 -13.936 1.00 8.13 232 THR E C 1
ATOM 1255 O O . THR A 1 174 ? -2.275 -26.362 -13.284 1.00 10.05 232 THR E O 1
ATOM 1259 N N . GLU A 1 175 ? -2.971 -25.588 -15.237 1.00 9.62 233 GLU E N 1
ATOM 1260 C CA . GLU A 1 175 ? -2.222 -26.649 -15.992 1.00 11.34 233 GLU E CA 1
ATOM 1261 C C . GLU A 1 175 ? -0.727 -26.493 -15.805 1.00 10.08 233 GLU E C 1
ATOM 1262 O O . GLU A 1 175 ? -0.005 -27.467 -15.734 1.00 11.31 233 GLU E O 1
ATOM 1268 N N . ALA A 1 176 ? -0.235 -25.223 -15.756 1.00 9.25 234 ALA E N 1
ATOM 1269 C CA . ALA A 1 176 ? 1.189 -24.979 -15.522 1.00 8.14 234 ALA E CA 1
ATOM 1270 C C . ALA A 1 176 ? 1.583 -25.353 -14.118 1.00 8.29 234 ALA E C 1
ATOM 1271 O O . ALA A 1 176 ? 2.698 -25.957 -13.870 1.00 8.84 234 ALA E O 1
ATOM 1273 N N . LEU A 1 177 ? 0.740 -25.010 -13.108 1.00 7.69 235 LEU E N 1
ATOM 1274 C CA . LEU A 1 177 ? 1.016 -25.364 -11.752 1.00 7.85 235 LEU E CA 1
ATOM 1275 C C . LEU A 1 177 ? 1.112 -26.846 -11.560 1.00 7.92 235 LEU E C 1
ATOM 1276 O O . LEU A 1 177 ? 2.009 -27.358 -10.819 1.00 8.42 235 LEU E O 1
ATOM 1281 N N . SER A 1 178 A 0.181 -27.563 -12.143 1.00 7.45 235 SER E N 1
ATOM 1282 C CA . SER A 1 178 A 0.247 -28.996 -12.058 1.00 9.20 235 SER E CA 1
ATOM 1283 C C . SER A 1 178 A 1.437 -29.575 -12.754 1.00 8.23 235 SER E C 1
ATOM 1284 O O . SER A 1 178 A 2.135 -30.474 -12.188 1.00 9.77 235 SER E O 1
ATOM 1291 N N . ALA A 1 179 ? 1.722 -29.141 -13.988 1.00 9.28 236 ALA E N 1
ATOM 1292 C CA . ALA A 1 179 ? 2.852 -29.679 -14.753 1.00 8.60 236 ALA E CA 1
ATOM 1293 C C . ALA A 1 179 ? 4.142 -29.550 -13.984 1.00 7.95 236 ALA E C 1
ATOM 1294 O O . ALA A 1 179 ? 5.000 -30.425 -14.026 1.00 8.11 236 ALA E O 1
ATOM 1296 N N . TYR A 1 180 ? 4.309 -28.415 -13.264 1.00 7.06 237 TYR E N 1
ATOM 1297 C CA . TYR A 1 180 ? 5.592 -28.065 -12.701 1.00 6.60 237 TYR E CA 1
ATOM 1298 C C . TYR A 1 180 ? 5.624 -28.253 -11.193 1.00 5.87 237 TYR E C 1
ATOM 1299 O O . TYR A 1 180 ? 6.680 -28.030 -10.544 1.00 6.75 237 TYR E O 1
ATOM 1308 N N . GLY A 1 181 ? 4.522 -28.779 -10.616 1.00 6.24 238 GLY E N 1
ATOM 1309 C CA . GLY A 1 181 ? 4.523 -29.011 -9.195 1.00 6.99 238 GLY E CA 1
ATOM 1310 C C . GLY A 1 181 ? 4.846 -27.848 -8.293 1.00 7.95 238 GLY E C 1
ATOM 1311 O O . GLY A 1 181 ? 5.678 -27.914 -7.376 1.00 9.70 238 GLY E O 1
ATOM 1312 N N . VAL A 1 182 ? 4.236 -26.701 -8.601 1.00 6.51 239 VAL E N 1
ATOM 1313 C CA . VAL A 1 182 ? 4.454 -25.459 -7.826 1.00 7.25 239 VAL E CA 1
ATOM 1314 C C . VAL A 1 182 ? 3.114 -24.841 -7.503 1.00 6.21 239 VAL E C 1
ATOM 1315 O O . VAL A 1 182 ? 2.080 -25.153 -8.017 1.00 8.22 239 VAL E O 1
ATOM 1319 N N . SER A 1 183 ? 3.216 -23.927 -6.537 1.00 7.32 240 SER E N 1
ATOM 1320 C CA . SER A 1 183 ? 2.060 -23.169 -6.041 1.00 7.33 240 SER E CA 1
ATOM 1321 C C . SER A 1 183 ? 2.262 -21.687 -6.084 1.00 7.71 240 SER E C 1
ATOM 1322 O O . SER A 1 183 ? 3.321 -21.185 -5.729 1.00 7.31 240 SER E O 1
ATOM 1327 N N . VAL A 1 184 ? 1.259 -20.941 -6.558 1.00 8.39 241 VAL E N 1
ATOM 1328 C CA . VAL A 1 184 ? 1.384 -19.521 -6.637 1.00 6.62 241 VAL E CA 1
ATOM 1329 C C . VAL A 1 184 ? 1.387 -18.892 -5.266 1.00 7.01 241 VAL E C 1
ATOM 1330 O O . VAL A 1 184 ? 0.794 -19.369 -4.304 1.00 7.13 241 VAL E O 1
ATOM 1337 N N . TYR A 1 185 ? 2.028 -17.738 -5.173 1.00 6.60 242 TYR E N 1
ATOM 1338 C CA . TYR A 1 185 ? 1.930 -16.921 -3.965 1.00 6.36 242 TYR E CA 1
ATOM 1339 C C . TYR A 1 185 ? 1.899 -15.400 -4.367 1.00 7.66 242 TYR E C 1
ATOM 1340 O O . TYR A 1 185 ? 1.627 -14.632 -3.393 1.00 9.71 242 TYR E O 1
ATOM 1350 N N . ASP B 2 1 ? -5.200 -13.415 -34.798 0.70 4.56 1 ASP I N 1
ATOM 1351 C CA . ASP B 2 1 ? -4.482 -13.232 -33.500 0.70 4.07 1 ASP I CA 1
ATOM 1352 C C . ASP B 2 1 ? -2.956 -13.461 -33.572 0.70 4.42 1 ASP I C 1
ATOM 1353 O O . ASP B 2 1 ? -2.462 -14.187 -34.457 0.70 3.76 1 ASP I O 1
ATOM 1358 N N . ALA B 2 2 ? -2.281 -12.751 -32.684 0.70 4.90 2 ALA I N 1
ATOM 1359 C CA . ALA B 2 2 ? -0.811 -12.601 -32.665 0.70 3.64 2 ALA I CA 1
ATOM 1360 C C . ALA B 2 2 ? -0.344 -12.810 -31.250 0.70 3.39 2 ALA I C 1
ATOM 1361 O O . ALA B 2 2 ? -0.973 -12.392 -30.268 0.70 2.00 2 ALA I O 1
ATOM 1363 N N . ILE B 2 3 ? 0.838 -13.379 -31.103 0.70 3.53 3 ILE I N 1
ATOM 1364 C CA . ILE B 2 3 ? 1.388 -13.543 -29.713 0.70 5.00 3 ILE I CA 1
ATOM 1365 C C . ILE B 2 3 ? 1.816 -12.153 -29.308 0.70 4.70 3 ILE I C 1
ATOM 1366 O O . ILE B 2 3 ? 2.204 -11.285 -30.052 0.70 5.63 3 ILE I O 1
ATOM 1371 N N . TYR B 2 4 ? 1.729 -11.970 -27.993 0.70 4.17 4 TYR I N 1
ATOM 1372 C CA . TYR B 2 4 ? 2.332 -10.781 -27.317 0.70 2.76 4 TYR I CA 1
ATOM 1373 C C . TYR B 2 4 ? 3.615 -11.109 -26.604 0.70 3.69 4 TYR I C 1
ATOM 1374 O O . TYR B 2 4 ? 4.024 -10.213 -25.726 0.70 2.40 4 TYR I O 1
#

Radius of gyration: 14.57 Å; Cα contacts (8 Å, |Δi|>4): 635; chains: 2; bounding box: 41×32×39 Å

Solvent-accessible surface area: 7303 Å² total; per-residue (Å²): 32,20,2,1,41,22,0,34,5,88,120,28,89,15,0,0,0,3,3,0,96,48,57,104,50,78,37,0,0,0,0,0,24,9,4,92,64,8,102,39,2,43,29,43,75,72,76,106,53,61,0,0,54,37,69,15,53,26,28,41,83,49,0,21,0,6,0,102,14,62,30,126,121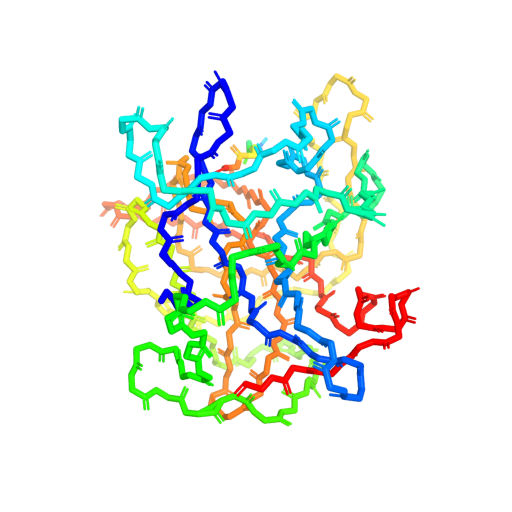,29,98,36,59,13,43,4,46,82,60,74,0,82,51,35,26,103,9,78,99,50,24,71,3,26,0,58,3,36,55,26,29,71,56,79,22,39,2,61,33,83,117,18,83,2,93,33,37,92,63,49,32,0,111,28,0,4,100,1,82,1,14,0,40,94,8,0,0,0,0,0,0,20,13,42,65,89,0,1,0,0,0,0,0,2,50,47,55,36,112,101,41,20,29,0,8,0,4,16,0,36,85,0,19,93,60,59,51,15,64,10,49,87,54,76,19